Protein AF-A0A954C554-F1 (afdb_monomer_lite)

Structure (mmCIF, N/CA/C/O backbone):
data_AF-A0A954C554-F1
#
_entry.id   AF-A0A954C554-F1
#
loop_
_atom_site.group_PDB
_atom_site.id
_atom_site.type_symbol
_atom_site.label_atom_id
_atom_site.label_alt_id
_atom_site.label_comp_id
_atom_site.label_asym_id
_atom_site.label_entity_id
_atom_site.label_seq_id
_atom_site.pdbx_PDB_ins_code
_atom_site.Cartn_x
_atom_site.Cartn_y
_atom_site.Cartn_z
_atom_site.occupancy
_atom_site.B_iso_or_equiv
_atom_site.auth_seq_id
_atom_site.auth_comp_id
_atom_site.auth_asym_id
_atom_site.auth_atom_id
_atom_site.pdbx_PDB_model_num
ATOM 1 N N . MET A 1 1 ? -0.965 -13.285 -87.169 1.00 46.00 1 MET A N 1
ATOM 2 C CA . MET A 1 1 ? 0.364 -13.157 -87.815 1.00 46.00 1 MET A CA 1
ATOM 3 C C . MET A 1 1 ? 0.344 -11.949 -88.732 1.00 46.00 1 MET A C 1
ATOM 5 O O . MET A 1 1 ? -0.687 -11.714 -89.347 1.00 46.00 1 MET A O 1
ATOM 9 N N . THR A 1 2 ? 1.484 -11.254 -88.826 1.00 35.62 2 THR A N 1
ATOM 10 C CA . THR A 1 2 ? 1.754 -9.984 -89.542 1.00 35.62 2 THR A CA 1
ATOM 11 C C . THR A 1 2 ? 1.205 -8.721 -88.874 1.00 35.62 2 THR A C 1
ATOM 13 O O . THR A 1 2 ? 0.099 -8.735 -88.357 1.00 35.62 2 THR A O 1
ATOM 16 N N . LEU A 1 3 ? 1.882 -7.575 -88.880 1.00 37.00 3 LEU A N 1
ATOM 17 C CA . LEU A 1 3 ? 3.296 -7.214 -88.708 1.00 37.00 3 LEU A CA 1
ATOM 18 C C . LEU A 1 3 ? 3.268 -5.688 -88.448 1.00 37.00 3 LEU A C 1
ATOM 20 O O . LEU A 1 3 ? 2.410 -5.000 -88.990 1.00 37.00 3 LEU A O 1
ATOM 24 N N . HIS A 1 4 ? 4.195 -5.191 -87.631 1.00 38.66 4 HIS A N 1
ATOM 25 C CA . HIS A 1 4 ? 4.707 -3.813 -87.550 1.00 38.66 4 HIS A CA 1
ATOM 26 C C . HIS A 1 4 ? 4.064 -2.688 -88.392 1.00 38.66 4 HIS A C 1
ATOM 28 O O . HIS A 1 4 ? 4.105 -2.728 -89.620 1.00 38.66 4 HIS A O 1
ATOM 34 N N . ARG A 1 5 ? 3.804 -1.547 -87.733 1.00 43.38 5 ARG A N 1
ATOM 35 C CA . ARG A 1 5 ? 4.570 -0.318 -88.022 1.00 43.38 5 ARG A CA 1
ATOM 36 C C . ARG A 1 5 ? 4.461 0.728 -86.912 1.00 43.38 5 ARG A C 1
ATOM 38 O O . ARG A 1 5 ? 3.381 1.194 -86.572 1.00 43.38 5 ARG A O 1
ATOM 45 N N . ALA A 1 6 ? 5.629 1.082 -86.387 1.00 41.38 6 ALA A N 1
ATOM 46 C CA . ALA A 1 6 ? 5.878 2.266 -85.590 1.00 41.38 6 ALA A CA 1
ATOM 47 C C . ALA A 1 6 ? 5.738 3.525 -86.461 1.00 41.38 6 ALA A C 1
ATOM 49 O O . ALA A 1 6 ? 6.239 3.556 -87.586 1.00 41.38 6 ALA A O 1
ATOM 50 N N . LEU A 1 7 ? 5.121 4.573 -85.917 1.00 37.66 7 LEU A N 1
ATOM 51 C CA . LEU A 1 7 ? 5.412 5.946 -86.311 1.00 37.66 7 LEU A CA 1
ATOM 52 C C . LEU A 1 7 ? 5.914 6.687 -85.075 1.00 37.66 7 LEU A C 1
ATOM 54 O O . LEU A 1 7 ? 5.153 7.099 -84.205 1.00 37.66 7 LEU A O 1
ATOM 58 N N . THR A 1 8 ? 7.233 6.808 -85.006 1.00 45.06 8 THR A N 1
ATOM 59 C CA . THR A 1 8 ? 7.956 7.729 -84.135 1.00 45.06 8 THR A CA 1
ATOM 60 C C . THR A 1 8 ? 7.778 9.142 -84.682 1.00 45.06 8 THR A C 1
ATOM 62 O O . THR A 1 8 ? 8.392 9.502 -85.685 1.00 45.06 8 THR A O 1
ATOM 65 N N . GLY A 1 9 ? 6.922 9.932 -84.043 1.00 35.78 9 GLY A N 1
ATOM 66 C CA . GLY A 1 9 ? 6.810 11.367 -84.279 1.00 35.78 9 GLY A CA 1
ATOM 67 C C . GLY A 1 9 ? 7.490 12.136 -83.154 1.00 35.78 9 GLY A C 1
ATOM 68 O O . GLY A 1 9 ? 6.815 12.617 -82.253 1.00 35.78 9 GLY A O 1
ATOM 69 N N . SER A 1 10 ? 8.819 12.235 -83.191 1.00 48.06 10 SER A N 1
ATOM 70 C CA . SER A 1 10 ? 9.554 13.196 -82.366 1.00 48.06 10 SER A CA 1
ATOM 71 C C . SER A 1 10 ? 9.430 14.575 -83.007 1.00 48.06 10 SER A C 1
ATOM 73 O O . SER A 1 10 ? 10.092 14.846 -84.007 1.00 48.06 10 SER A O 1
ATOM 75 N N . LEU A 1 11 ? 8.606 15.450 -82.432 1.00 39.94 11 LEU A N 1
ATOM 76 C CA . LEU A 1 11 ? 8.680 16.885 -82.696 1.00 39.94 11 LEU A CA 1
ATOM 77 C C . LEU A 1 11 ? 9.242 17.569 -81.448 1.00 39.94 11 LEU A C 1
ATOM 79 O O . LEU A 1 11 ? 8.526 17.911 -80.512 1.00 39.94 11 LEU A O 1
ATOM 83 N N . LEU A 1 12 ? 10.566 17.708 -81.439 1.00 40.97 12 LEU A N 1
ATOM 84 C CA . LEU A 1 12 ? 11.304 18.560 -80.516 1.00 40.97 12 LEU A CA 1
ATOM 85 C C . LEU A 1 12 ? 11.170 20.005 -81.004 1.00 40.97 12 LEU A C 1
ATOM 87 O O . LEU A 1 12 ? 11.744 20.374 -82.027 1.00 40.97 12 LEU A O 1
ATOM 91 N N . LEU A 1 13 ? 10.431 20.821 -80.260 1.00 40.38 13 LEU A N 1
ATOM 92 C CA . LEU A 1 13 ? 10.479 22.277 -80.357 1.00 40.38 13 LEU A CA 1
ATOM 93 C C . LEU A 1 13 ? 10.830 22.807 -78.969 1.00 40.38 13 LEU A C 1
ATOM 95 O O . LEU A 1 13 ? 9.980 22.981 -78.102 1.00 40.38 13 LEU A O 1
ATOM 99 N N . ALA A 1 14 ? 12.131 22.989 -78.760 1.00 41.72 14 ALA A N 1
ATOM 100 C CA . ALA A 1 14 ? 12.673 23.685 -77.610 1.00 41.72 14 ALA A CA 1
ATOM 101 C C . ALA A 1 14 ? 12.528 25.194 -77.841 1.00 41.72 14 ALA A C 1
ATOM 103 O O . ALA A 1 14 ? 13.172 25.750 -78.731 1.00 41.72 14 ALA A O 1
ATOM 104 N N . LEU A 1 15 ? 11.711 25.857 -77.023 1.00 39.78 15 LEU A N 1
ATOM 105 C CA . LEU A 1 15 ? 11.824 27.291 -76.780 1.00 39.78 15 LEU A CA 1
ATOM 106 C C . LEU A 1 15 ? 11.895 27.531 -75.274 1.00 39.78 15 LEU A C 1
ATOM 108 O O . LEU A 1 15 ? 11.066 27.079 -74.490 1.00 39.78 15 LEU A O 1
ATOM 112 N N . LEU A 1 16 ? 12.980 28.204 -74.918 1.00 42.28 16 LEU A N 1
ATOM 113 C CA . LEU A 1 16 ? 13.475 28.500 -73.588 1.00 42.28 16 LEU A CA 1
ATOM 114 C C . LEU A 1 16 ? 12.596 29.551 -72.902 1.00 42.28 16 LEU A C 1
ATOM 116 O O . LEU A 1 16 ? 12.631 30.724 -73.266 1.00 42.28 16 LEU A O 1
ATOM 120 N N . CYS A 1 17 ? 11.878 29.155 -71.858 1.00 40.44 17 CYS A N 1
ATOM 121 C CA . CYS A 1 17 ? 11.586 30.022 -70.720 1.00 40.44 17 CYS A CA 1
ATOM 122 C C . CYS A 1 17 ? 11.333 29.127 -69.503 1.00 40.44 17 CYS A C 1
ATOM 124 O O . CYS A 1 17 ? 10.650 28.114 -69.616 1.00 40.44 17 CYS A O 1
ATOM 126 N N . GLY A 1 18 ? 11.970 29.442 -68.375 1.00 47.72 18 GLY A N 1
ATOM 127 C CA . GLY A 1 18 ? 12.102 28.550 -67.225 1.00 47.72 18 GLY A CA 1
ATOM 128 C C . GLY A 1 18 ? 10.775 28.010 -66.696 1.00 47.72 18 GLY A C 1
ATOM 129 O O . GLY A 1 18 ? 10.008 28.727 -66.063 1.00 47.72 18 GLY A O 1
ATOM 130 N N . CYS A 1 19 ? 10.552 26.715 -66.889 1.00 42.72 19 CYS A N 1
ATOM 131 C CA . CYS A 1 19 ? 9.687 25.896 -66.055 1.00 42.72 19 CYS A CA 1
ATOM 132 C C . CYS A 1 19 ? 10.484 24.649 -65.686 1.00 42.72 19 CYS A C 1
ATOM 134 O O . CYS A 1 19 ? 11.101 24.010 -66.538 1.00 42.72 19 CYS A O 1
ATOM 136 N N . VAL A 1 20 ? 10.526 24.377 -64.386 1.00 42.62 20 VAL A N 1
ATOM 137 C CA . VAL A 1 20 ? 11.108 23.182 -63.782 1.00 42.62 20 VAL A CA 1
ATOM 138 C C . VAL A 1 20 ? 10.639 21.951 -64.555 1.00 42.62 20 VAL A C 1
ATOM 140 O O . VAL A 1 20 ? 9.451 21.807 -64.837 1.00 42.62 20 VAL A O 1
ATOM 143 N N . VAL A 1 21 ? 11.587 21.079 -64.899 1.00 38.69 21 VAL A N 1
ATOM 144 C CA . VAL A 1 21 ? 11.319 19.722 -65.372 1.00 38.69 21 VAL A CA 1
ATOM 145 C C . VAL A 1 21 ? 10.433 19.056 -64.323 1.00 38.69 21 VAL A C 1
ATOM 147 O O . VAL A 1 21 ? 10.904 18.686 -63.250 1.00 38.69 21 VAL A O 1
ATOM 150 N N . VAL A 1 22 ? 9.136 18.944 -64.606 1.00 39.53 22 VAL A N 1
ATOM 151 C CA . VAL A 1 22 ? 8.290 17.972 -63.922 1.00 39.53 22 VAL A CA 1
ATOM 152 C C . VAL A 1 22 ? 8.751 16.635 -64.470 1.00 39.53 22 VAL A C 1
ATOM 154 O O . VAL A 1 22 ? 8.396 16.243 -65.579 1.00 39.53 22 VAL A O 1
ATOM 157 N N . GLU A 1 23 ? 9.649 15.993 -63.732 1.00 39.31 23 GLU A N 1
ATOM 158 C CA . GLU A 1 23 ? 10.020 14.617 -63.995 1.00 39.31 23 GLU A CA 1
ATOM 159 C C . GLU A 1 23 ? 8.750 13.786 -63.842 1.00 39.31 23 GLU A C 1
ATOM 161 O O . GLU A 1 23 ? 8.181 13.659 -62.755 1.00 39.31 23 GLU A O 1
ATOM 166 N N . GLU A 1 24 ? 8.253 13.308 -64.977 1.00 39.66 24 GLU A N 1
ATOM 167 C CA . GLU A 1 24 ? 7.073 12.473 -65.090 1.00 39.66 24 GLU A CA 1
ATOM 168 C C . GLU A 1 24 ? 7.406 11.121 -64.445 1.00 39.66 24 GLU A C 1
ATOM 170 O O . GLU A 1 24 ? 7.796 10.150 -65.097 1.00 39.66 24 GLU A O 1
ATOM 175 N N . ARG A 1 25 ? 7.324 11.072 -63.109 1.00 40.44 25 ARG A N 1
ATOM 176 C CA . ARG A 1 25 ? 7.370 9.825 -62.353 1.00 40.44 25 ARG A CA 1
ATOM 177 C C . ARG A 1 25 ? 6.167 9.003 -62.779 1.00 40.44 25 ARG A C 1
ATOM 179 O O . ARG A 1 25 ? 5.046 9.204 -62.321 1.00 40.44 25 ARG A O 1
ATOM 186 N N . ARG A 1 26 ? 6.447 8.071 -63.682 1.00 39.72 26 ARG A N 1
ATOM 187 C CA . ARG A 1 26 ? 5.633 6.915 -64.036 1.00 39.72 26 ARG A CA 1
ATOM 188 C C . ARG A 1 26 ? 5.004 6.334 -62.764 1.00 39.72 26 ARG A C 1
ATOM 190 O O . ARG A 1 26 ? 5.681 5.679 -61.978 1.00 39.72 26 ARG A O 1
ATOM 197 N N . MET A 1 27 ? 3.717 6.608 -62.564 1.00 37.62 27 MET A N 1
ATOM 198 C CA . MET A 1 27 ? 2.908 5.993 -61.514 1.00 37.62 27 MET A CA 1
ATOM 199 C C . MET A 1 27 ? 2.941 4.466 -61.703 1.00 37.62 27 MET A C 1
ATOM 201 O O . MET A 1 27 ? 2.728 4.006 -62.833 1.00 37.62 27 MET A O 1
ATOM 205 N N . PRO A 1 28 ? 3.191 3.653 -60.661 1.00 43.31 28 PRO A N 1
ATOM 206 C CA . PRO A 1 28 ? 2.967 2.222 -60.767 1.00 43.31 28 PRO A CA 1
ATOM 207 C C . PRO A 1 28 ? 1.461 1.968 -60.892 1.00 43.31 28 PRO A C 1
ATOM 209 O O . PRO A 1 28 ? 0.672 2.261 -59.998 1.00 43.31 28 PRO A O 1
ATOM 212 N N . ALA A 1 29 ? 1.063 1.441 -62.047 1.00 48.31 29 ALA A N 1
ATOM 213 C CA . ALA A 1 29 ? -0.283 0.966 -62.311 1.00 48.31 29 ALA A CA 1
ATOM 214 C C . ALA A 1 29 ? -0.445 -0.453 -61.751 1.00 48.31 29 ALA A C 1
ATOM 216 O O . ALA A 1 29 ? -0.391 -1.418 -62.505 1.00 48.31 29 ALA A O 1
ATOM 217 N N . THR A 1 30 ? -0.640 -0.577 -60.441 1.00 46.00 30 THR A N 1
ATOM 218 C CA . THR A 1 30 ? -1.215 -1.772 -59.803 1.00 46.00 30 THR A CA 1
ATOM 219 C C . THR A 1 30 ? -1.989 -1.344 -58.560 1.00 46.00 30 THR A C 1
ATOM 221 O O . THR A 1 30 ? -1.532 -0.491 -57.802 1.00 46.00 30 THR A O 1
ATOM 224 N N . GLY A 1 31 ? -3.174 -1.924 -58.364 1.00 47.91 31 GLY A N 1
ATOM 225 C CA . GLY A 1 31 ? -4.134 -1.612 -57.298 1.00 47.91 31 GLY A CA 1
ATOM 226 C C . GLY A 1 31 ? -3.699 -1.957 -55.868 1.00 47.91 31 GLY A C 1
ATOM 227 O O . GLY A 1 31 ? -4.558 -2.053 -55.004 1.00 47.91 31 GLY A O 1
ATOM 228 N N . ASP A 1 32 ? -2.396 -2.082 -55.613 1.00 47.00 32 ASP A N 1
ATOM 229 C CA . ASP A 1 32 ? -1.811 -2.482 -54.325 1.00 47.00 32 ASP A CA 1
ATOM 230 C C . ASP A 1 32 ? -1.004 -1.345 -53.663 1.00 47.00 32 ASP A C 1
ATOM 232 O O . ASP A 1 32 ? -0.234 -1.569 -52.736 1.00 47.00 32 ASP A O 1
ATOM 236 N N . ALA A 1 33 ? -1.147 -0.105 -54.142 1.00 50.09 33 ALA A N 1
ATOM 237 C CA . ALA A 1 33 ? -0.405 1.053 -53.626 1.00 50.09 33 ALA A CA 1
ATOM 238 C C . ALA A 1 33 ? -1.168 1.881 -52.565 1.00 50.09 33 ALA A C 1
ATOM 240 O O . ALA A 1 33 ? -0.649 2.890 -52.101 1.00 50.09 33 ALA A O 1
ATOM 241 N N . TRP A 1 34 ? -2.378 1.465 -52.166 1.00 46.62 34 TRP A N 1
ATOM 242 C CA . TRP A 1 34 ? -3.220 2.178 -51.184 1.00 46.62 34 TRP A CA 1
ATOM 243 C C . TRP A 1 34 ? -3.577 1.358 -49.933 1.00 46.62 34 TRP A C 1
ATOM 245 O O . TRP A 1 34 ? -4.357 1.822 -49.109 1.00 46.62 34 TRP A O 1
ATOM 255 N N . SER A 1 35 ? -2.999 0.167 -49.745 1.00 48.38 35 SER A N 1
ATOM 256 C CA . SER A 1 35 ? -3.123 -0.597 -48.489 1.00 48.38 35 SER A CA 1
ATOM 257 C C . SER A 1 35 ? -1.919 -0.434 -47.555 1.00 48.38 35 SER A C 1
ATOM 259 O O . SER A 1 35 ? -1.879 -1.056 -46.503 1.00 48.38 35 SER A O 1
ATOM 261 N N . ALA A 1 36 ? -0.957 0.419 -47.917 1.00 47.81 36 ALA A N 1
ATOM 262 C CA . ALA A 1 36 ? 0.072 0.929 -47.011 1.00 47.81 36 ALA A CA 1
ATOM 263 C C . ALA A 1 36 ? -0.348 2.280 -46.404 1.00 47.81 36 ALA A C 1
ATOM 265 O O . ALA A 1 36 ? 0.484 3.146 -46.148 1.00 47.81 36 ALA A O 1
ATOM 266 N N . ALA A 1 37 ? -1.656 2.475 -46.201 1.00 49.91 37 ALA A N 1
ATOM 267 C CA . ALA A 1 37 ? -2.094 3.337 -45.122 1.00 49.91 37 ALA A CA 1
ATOM 268 C C . ALA A 1 37 ? -1.559 2.673 -43.853 1.00 49.91 37 ALA A C 1
ATOM 270 O O . ALA A 1 37 ? -2.078 1.639 -43.438 1.00 49.91 37 ALA A O 1
ATOM 271 N N . GLU A 1 38 ? -0.449 3.194 -43.331 1.00 57.53 38 GLU A N 1
ATOM 272 C CA . GLU A 1 38 ? -0.033 2.959 -41.957 1.00 57.53 38 GLU A CA 1
ATOM 273 C C . GLU A 1 38 ? -1.254 3.264 -41.096 1.00 57.53 38 GLU A C 1
ATOM 275 O O . GLU A 1 38 ? -1.604 4.414 -40.834 1.00 57.53 38 GLU A O 1
ATOM 280 N N . GLU A 1 39 ? -1.979 2.210 -40.743 1.00 55.22 39 GLU A N 1
ATOM 281 C CA . GLU A 1 39 ? -2.886 2.231 -39.622 1.00 55.22 39 GLU A CA 1
ATOM 282 C C . GLU A 1 39 ? -1.953 2.512 -38.448 1.00 55.22 39 GLU A C 1
ATOM 284 O O . GLU A 1 39 ? -1.209 1.631 -3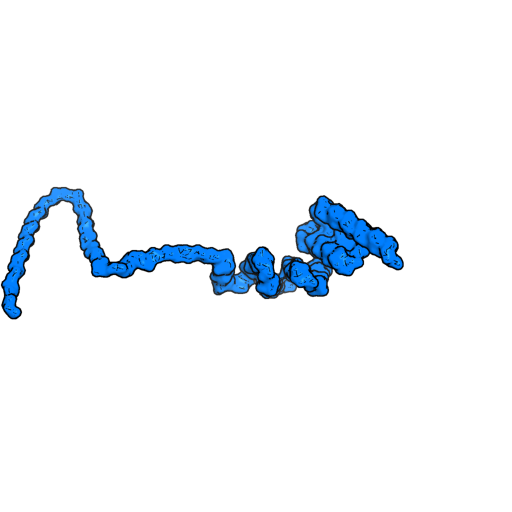8.017 1.00 55.22 39 GLU A O 1
ATOM 289 N N . GLU A 1 40 ? -1.858 3.782 -38.050 1.00 61.19 40 GLU A N 1
ATOM 290 C CA . GLU A 1 40 ? -1.130 4.208 -36.865 1.00 61.19 40 GLU A CA 1
ATOM 291 C C . GLU A 1 40 ? -1.732 3.398 -35.719 1.00 61.19 40 GLU A C 1
ATOM 293 O O . GLU A 1 40 ? -2.811 3.711 -35.209 1.00 61.19 40 GLU A O 1
ATOM 298 N N . LYS A 1 41 ? -1.108 2.255 -35.410 1.00 65.06 41 LYS A N 1
ATOM 299 C CA . LYS A 1 41 ? -1.582 1.348 -34.379 1.00 65.06 41 LYS A CA 1
ATOM 300 C C . LYS A 1 41 ? -1.441 2.134 -33.093 1.00 65.06 41 LYS A C 1
ATOM 302 O O . LYS A 1 41 ? -0.348 2.238 -32.545 1.00 65.06 41 LYS A O 1
ATOM 307 N N . SER A 1 42 ? -2.538 2.743 -32.657 1.00 76.69 42 SER A N 1
ATOM 308 C CA . SER A 1 42 ? -2.585 3.450 -31.391 1.00 76.69 42 SER A CA 1
ATOM 309 C C . SER A 1 42 ? -2.359 2.402 -30.312 1.00 76.69 42 SER A C 1
ATOM 311 O O . SER A 1 42 ? -3.257 1.628 -29.980 1.00 76.69 42 SER A O 1
ATOM 313 N N . LEU A 1 43 ? -1.110 2.298 -29.866 1.00 80.44 43 LEU A N 1
ATOM 314 C CA . LEU A 1 43 ? -0.715 1.364 -28.828 1.00 80.44 43 LEU A CA 1
ATOM 315 C C . LEU A 1 43 ? -1.515 1.684 -27.567 1.00 80.44 43 LEU A C 1
ATOM 317 O O . LEU A 1 43 ? -1.683 2.860 -27.206 1.00 80.44 43 LEU A O 1
ATOM 321 N N . SER A 1 44 ? -2.006 0.641 -26.901 1.00 93.06 44 SER A N 1
ATOM 322 C CA . SER A 1 44 ? -2.599 0.814 -25.581 1.00 93.06 44 SER A CA 1
ATOM 323 C C . SER A 1 44 ? -1.536 1.307 -24.594 1.00 93.06 44 SER A C 1
ATOM 325 O O . SER A 1 44 ? -0.334 1.205 -24.844 1.00 93.06 44 SER A O 1
ATOM 327 N N . ASP A 1 45 ? -1.958 1.862 -23.459 1.00 94.25 45 ASP A N 1
ATOM 328 C CA . ASP A 1 45 ? -1.002 2.292 -22.431 1.00 94.25 45 ASP A CA 1
ATOM 329 C C . ASP A 1 45 ? -0.199 1.110 -21.865 1.00 94.25 45 ASP A C 1
ATOM 331 O O . ASP A 1 45 ? 0.962 1.279 -21.505 1.00 94.25 45 ASP A O 1
ATOM 335 N N . GLU A 1 46 ? -0.786 -0.092 -21.859 1.00 96.12 46 GLU A N 1
ATOM 336 C CA . GLU A 1 46 ? -0.087 -1.338 -21.532 1.00 96.12 46 GLU A CA 1
ATOM 337 C C . GLU A 1 46 ? 0.982 -1.658 -22.579 1.00 96.12 46 GLU A C 1
ATOM 339 O O . GLU A 1 46 ? 2.136 -1.838 -22.209 1.00 96.12 46 GLU A O 1
ATOM 344 N N . ASP A 1 47 ? 0.637 -1.644 -23.872 1.00 96.12 47 ASP A N 1
ATOM 345 C CA . ASP A 1 47 ? 1.593 -1.935 -24.953 1.00 96.12 47 ASP A CA 1
ATOM 346 C C . ASP A 1 47 ? 2.794 -0.977 -24.920 1.00 96.12 47 ASP A C 1
ATOM 348 O O . ASP A 1 47 ? 3.934 -1.414 -25.043 1.00 96.12 47 ASP A O 1
ATOM 352 N N . LYS A 1 48 ? 2.552 0.322 -24.692 1.00 96.12 48 LYS A N 1
ATOM 353 C CA . LYS A 1 48 ? 3.622 1.330 -24.570 1.00 96.12 48 LYS A CA 1
ATOM 354 C C . LYS A 1 48 ? 4.530 1.070 -23.371 1.00 96.12 48 LYS A C 1
ATOM 356 O O . LYS A 1 48 ? 5.733 1.299 -23.450 1.00 96.12 48 LYS A O 1
ATOM 361 N N . LEU A 1 49 ? 3.957 0.653 -22.240 1.00 97.62 49 LEU A N 1
ATOM 362 C CA . LEU A 1 49 ? 4.738 0.322 -21.049 1.00 97.62 49 LEU A CA 1
ATOM 363 C C . LEU A 1 49 ? 5.551 -0.955 -21.254 1.00 97.62 49 LEU A C 1
ATOM 365 O O . LEU A 1 49 ? 6.683 -1.008 -20.786 1.00 97.62 49 LEU A O 1
ATOM 369 N N . LEU A 1 50 ? 5.001 -1.952 -21.949 1.00 97.69 50 LEU A N 1
ATOM 370 C CA . LEU A 1 50 ? 5.713 -3.187 -22.268 1.00 97.69 50 LEU A CA 1
ATOM 371 C C . LEU A 1 50 ? 6.871 -2.936 -23.240 1.00 97.69 50 LEU A C 1
ATOM 373 O O . LEU A 1 50 ? 7.969 -3.396 -22.962 1.00 97.69 50 LEU A O 1
ATOM 377 N N . GLU A 1 51 ? 6.678 -2.134 -24.291 1.00 96.56 51 GLU A N 1
ATOM 378 C CA . GLU A 1 51 ? 7.766 -1.730 -25.200 1.00 96.56 51 GLU A CA 1
ATOM 379 C C . GLU A 1 51 ? 8.880 -0.984 -24.446 1.00 96.56 51 GLU A C 1
ATOM 381 O O . GLU A 1 51 ? 10.056 -1.303 -24.590 1.00 96.56 51 GLU A O 1
ATOM 386 N N . ALA A 1 52 ? 8.520 -0.054 -23.553 1.00 97.50 52 ALA A N 1
ATOM 387 C CA . ALA A 1 52 ? 9.505 0.644 -22.729 1.00 97.50 52 ALA A CA 1
ATOM 388 C C . ALA A 1 52 ? 10.257 -0.294 -21.763 1.00 97.50 52 ALA A C 1
ATOM 390 O O . ALA A 1 52 ? 11.421 -0.048 -21.458 1.00 97.50 52 ALA A O 1
ATOM 391 N N . ILE A 1 53 ? 9.597 -1.339 -21.249 1.00 97.88 53 ILE A N 1
ATOM 392 C CA . ILE A 1 53 ? 10.228 -2.355 -20.393 1.00 97.88 53 ILE A CA 1
ATOM 393 C C . ILE A 1 53 ? 11.147 -3.257 -21.213 1.00 97.88 53 ILE A C 1
ATOM 395 O O . ILE A 1 53 ? 12.208 -3.614 -20.719 1.00 97.88 53 ILE A O 1
ATOM 399 N N . ASP A 1 54 ? 10.776 -3.605 -22.444 1.00 97.56 54 ASP A N 1
ATOM 400 C CA . ASP A 1 54 ? 11.646 -4.370 -23.340 1.00 97.56 54 ASP A CA 1
ATOM 401 C C . ASP A 1 54 ? 12.939 -3.592 -23.660 1.00 97.56 54 ASP A C 1
ATOM 403 O O . ASP A 1 54 ? 14.005 -4.199 -23.792 1.00 97.56 54 ASP A O 1
ATOM 407 N N . ASP A 1 55 ? 12.862 -2.258 -23.718 1.00 97.69 55 ASP A N 1
ATOM 408 C CA . ASP A 1 55 ? 14.016 -1.371 -23.907 1.00 97.69 55 ASP A CA 1
ATOM 409 C C . ASP A 1 55 ? 14.866 -1.165 -22.630 1.00 97.69 55 ASP A C 1
ATOM 411 O O . ASP A 1 55 ? 16.089 -1.028 -22.724 1.00 97.69 55 ASP A O 1
ATOM 415 N N . ASP A 1 56 ? 14.247 -1.102 -21.442 1.00 97.00 56 AS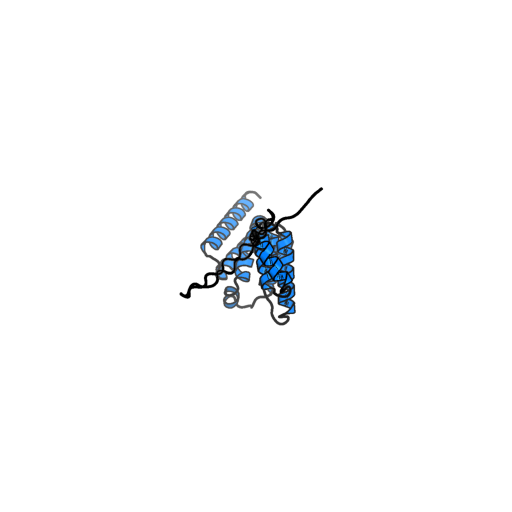P A N 1
ATOM 416 C CA . ASP A 1 56 ? 14.903 -0.788 -20.156 1.00 97.00 56 ASP A CA 1
ATOM 417 C C . ASP A 1 56 ? 14.256 -1.546 -18.974 1.00 97.00 56 ASP A C 1
ATOM 419 O O . ASP A 1 56 ? 13.604 -0.973 -18.090 1.00 97.00 56 ASP A O 1
ATOM 423 N N . ASP A 1 57 ? 14.437 -2.870 -18.945 1.00 96.50 57 ASP A N 1
ATOM 424 C CA . ASP A 1 57 ? 13.795 -3.762 -17.968 1.00 96.50 57 ASP A CA 1
ATOM 425 C C . ASP A 1 57 ? 14.337 -3.605 -16.536 1.00 96.50 57 ASP A C 1
ATOM 427 O O . ASP A 1 57 ? 13.719 -4.072 -15.571 1.00 96.50 57 ASP A O 1
ATOM 431 N N . GLU A 1 58 ? 15.465 -2.914 -16.370 1.00 97.62 58 GLU A N 1
ATOM 432 C CA . GLU A 1 58 ? 16.058 -2.598 -15.074 1.00 97.62 58 GLU A CA 1
ATOM 433 C C . GLU A 1 58 ? 15.495 -1.308 -14.463 1.00 97.62 58 GLU A C 1
ATOM 435 O O . GLU A 1 58 ? 15.824 -0.966 -13.326 1.00 97.62 58 GLU A O 1
ATOM 440 N N . ASN A 1 59 ? 14.599 -0.593 -15.145 1.00 97.69 59 ASN A N 1
ATOM 441 C CA . ASN A 1 59 ? 14.035 0.649 -14.634 1.00 97.69 59 ASN A CA 1
ATOM 442 C C . ASN A 1 59 ? 12.847 0.414 -13.689 1.00 97.69 59 ASN A C 1
ATOM 444 O O . ASN A 1 59 ? 11.727 0.140 -14.140 1.00 97.69 59 ASN A O 1
ATOM 448 N N . PRO A 1 60 ? 13.001 0.608 -12.364 1.00 97.62 60 PRO A N 1
ATOM 449 C CA . PRO A 1 60 ? 11.921 0.331 -11.420 1.00 97.62 60 PRO A CA 1
ATOM 450 C C . PRO A 1 60 ? 10.687 1.213 -11.643 1.00 97.62 60 PRO A C 1
ATOM 452 O O . PRO A 1 60 ? 9.579 0.827 -11.269 1.00 97.62 60 PRO A O 1
ATOM 455 N N . LYS A 1 61 ? 10.837 2.393 -12.260 1.00 97.94 61 LYS A N 1
ATOM 456 C CA . LYS A 1 61 ? 9.707 3.285 -12.535 1.00 97.94 61 LYS A CA 1
ATOM 457 C C . LYS A 1 61 ? 8.743 2.680 -13.555 1.00 97.94 61 LYS A C 1
ATOM 459 O O . LYS A 1 61 ? 7.540 2.883 -13.417 1.00 97.94 61 LYS A O 1
ATOM 464 N N . LEU A 1 62 ? 9.239 1.946 -14.548 1.00 98.44 62 LEU A N 1
ATOM 465 C CA . LEU A 1 62 ? 8.383 1.316 -15.554 1.00 98.44 62 LEU A CA 1
ATOM 466 C C . LEU A 1 62 ? 7.536 0.206 -14.929 1.00 98.44 62 LEU A C 1
ATOM 468 O O . LEU A 1 62 ? 6.318 0.190 -15.090 1.00 98.44 62 LEU A O 1
ATOM 472 N N . TRP A 1 63 ? 8.152 -0.626 -14.091 1.00 98.62 63 TRP A N 1
ATOM 473 C CA . TRP A 1 63 ? 7.452 -1.653 -13.318 1.00 98.62 63 TRP A CA 1
ATOM 474 C C . TRP A 1 63 ? 6.436 -1.078 -12.326 1.00 98.62 63 TRP A C 1
ATOM 476 O O . TRP A 1 63 ? 5.366 -1.653 -12.137 1.00 98.62 63 TRP A O 1
ATOM 486 N N . PHE A 1 64 ? 6.725 0.079 -11.722 1.00 98.62 64 PHE A N 1
ATOM 487 C CA . PHE A 1 64 ? 5.739 0.811 -10.926 1.00 98.62 64 PHE A CA 1
ATOM 488 C C . PHE A 1 64 ? 4.515 1.209 -11.761 1.00 98.62 64 PHE A C 1
ATOM 490 O O . PHE A 1 64 ? 3.388 0.943 -11.350 1.00 98.62 64 PHE A O 1
ATOM 497 N N . LEU A 1 65 ? 4.734 1.840 -12.920 1.00 98.62 65 LEU A N 1
ATOM 498 C CA . LEU A 1 65 ? 3.653 2.310 -13.791 1.00 98.62 65 LEU A CA 1
ATOM 499 C C . LEU A 1 65 ? 2.806 1.148 -14.314 1.00 98.62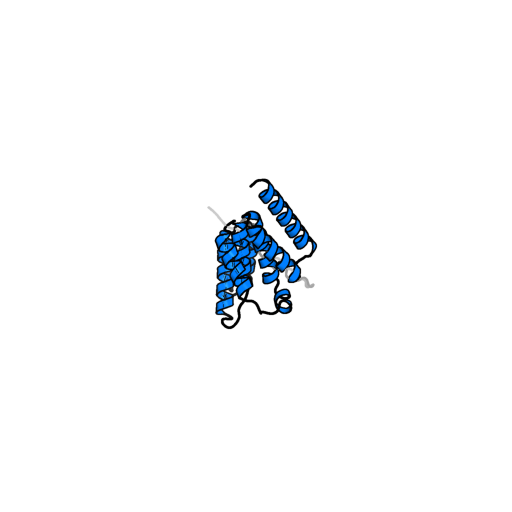 65 LEU A C 1
ATOM 501 O O . LEU A 1 65 ? 1.582 1.246 -14.325 1.00 98.62 65 LEU A O 1
ATOM 505 N N . LEU A 1 66 ? 3.445 0.034 -14.677 1.00 98.62 66 LEU A N 1
ATOM 506 C CA . LEU A 1 66 ? 2.747 -1.177 -15.095 1.00 98.62 66 LEU A CA 1
ATOM 507 C C . LEU A 1 66 ? 1.900 -1.760 -13.953 1.00 98.62 66 LEU A C 1
ATOM 509 O O . LEU A 1 66 ? 0.745 -2.127 -14.161 1.00 98.62 66 LEU A O 1
ATOM 513 N N . GLY A 1 67 ? 2.438 -1.789 -12.730 1.00 98.62 67 GLY A N 1
ATOM 514 C CA . GLY A 1 67 ? 1.693 -2.231 -11.553 1.00 98.62 67 GLY A CA 1
ATOM 515 C C . GLY A 1 67 ? 0.485 -1.347 -11.238 1.00 98.62 67 GLY A C 1
ATOM 516 O O . GLY A 1 67 ? -0.588 -1.869 -10.941 1.00 98.62 67 GLY A O 1
ATOM 517 N N . ASP A 1 68 ? 0.632 -0.025 -11.347 1.00 98.56 68 ASP A N 1
ATOM 518 C CA . ASP A 1 68 ? -0.454 0.941 -11.128 1.00 98.56 68 ASP A CA 1
ATOM 519 C C . ASP A 1 68 ? -1.549 0.809 -12.200 1.00 98.56 68 ASP A C 1
ATOM 521 O O . ASP A 1 68 ? -2.741 0.793 -11.881 1.00 98.56 68 ASP A O 1
ATOM 525 N N . LEU A 1 69 ? -1.152 0.600 -13.462 1.00 98.56 69 LEU A N 1
ATOM 526 C CA . LEU A 1 69 ? -2.076 0.313 -14.557 1.00 98.56 69 LEU A CA 1
ATOM 527 C C . LEU A 1 69 ? -2.877 -0.966 -14.279 1.00 98.56 69 LEU A C 1
ATOM 529 O O . LEU A 1 69 ? -4.109 -0.936 -14.313 1.00 98.56 69 LEU A O 1
ATOM 533 N N . TYR A 1 70 ? -2.209 -2.069 -13.938 1.00 98.69 70 TYR A N 1
ATOM 534 C CA . TYR A 1 70 ? -2.880 -3.329 -13.617 1.00 98.69 70 TYR A CA 1
ATOM 535 C C . TYR A 1 70 ? -3.781 -3.231 -12.386 1.00 98.69 70 TYR A C 1
ATOM 537 O O . TYR A 1 70 ? -4.886 -3.778 -12.393 1.00 98.69 70 TYR A O 1
ATOM 545 N N . GLU A 1 71 ? -3.366 -2.498 -11.351 1.00 98.44 71 GLU A N 1
ATOM 546 C CA . GLU A 1 71 ? -4.208 -2.225 -10.185 1.00 98.44 71 GLU A CA 1
ATOM 547 C C . GLU A 1 71 ? -5.491 -1.490 -10.595 1.00 98.44 71 GLU A C 1
ATOM 549 O O . GLU A 1 71 ? -6.583 -1.914 -10.210 1.00 98.44 71 GLU A O 1
ATOM 554 N N . SER A 1 72 ? -5.381 -0.447 -11.426 1.00 98.00 72 SER A N 1
ATOM 555 C CA . SER A 1 72 ? -6.530 0.338 -11.903 1.00 98.00 72 SER A CA 1
ATOM 556 C C . SER A 1 72 ? -7.519 -0.478 -12.746 1.00 98.00 72 SER A C 1
ATOM 558 O O . SER A 1 72 ? -8.722 -0.216 -12.728 1.00 98.00 72 SER A O 1
ATOM 560 N N . GLN A 1 73 ? -7.024 -1.507 -13.438 1.00 98.12 73 GLN A N 1
ATOM 561 C CA . GLN A 1 73 ? -7.821 -2.443 -14.232 1.00 98.12 73 GLN A CA 1
ATOM 562 C C . GLN A 1 73 ? -8.397 -3.602 -13.398 1.00 98.12 73 GLN A C 1
ATOM 564 O O . GLN A 1 73 ? -9.116 -4.448 -13.928 1.00 98.12 73 GLN A O 1
ATOM 569 N N . GLY A 1 74 ? -8.071 -3.686 -12.103 1.00 97.75 74 GLY A N 1
ATOM 570 C CA . GLY A 1 74 ? -8.469 -4.799 -11.238 1.00 97.75 74 GLY A CA 1
ATOM 571 C C . GLY A 1 74 ? -7.683 -6.095 -11.475 1.00 97.75 74 GLY A C 1
ATOM 572 O O . GLY A 1 74 ? -8.021 -7.133 -10.902 1.00 97.75 74 GLY A O 1
ATOM 573 N N . ARG A 1 75 ? -6.620 -6.055 -12.287 1.00 98.62 75 ARG A N 1
ATOM 574 C CA . ARG A 1 75 ? -5.701 -7.173 -12.555 1.00 98.62 75 ARG A CA 1
ATOM 575 C C . ARG A 1 75 ? -4.689 -7.299 -11.418 1.00 98.62 75 ARG A C 1
ATOM 577 O O . ARG A 1 75 ? -3.490 -7.089 -11.576 1.00 98.62 75 ARG A O 1
ATOM 584 N N . TYR A 1 76 ? -5.185 -7.619 -10.227 1.00 98.62 76 TYR A N 1
ATOM 585 C CA . TYR A 1 76 ? -4.388 -7.541 -9.003 1.00 98.62 76 TYR A CA 1
ATOM 586 C C . TYR A 1 76 ? -3.193 -8.499 -8.976 1.00 98.62 76 TYR A C 1
ATOM 588 O O . TYR A 1 76 ? -2.144 -8.142 -8.452 1.00 98.62 76 TYR A O 1
ATOM 596 N N . GLN A 1 77 ? -3.313 -9.698 -9.549 1.00 98.56 77 GLN A N 1
ATOM 597 C CA . GLN A 1 77 ? -2.194 -10.639 -9.629 1.00 98.56 77 GLN A CA 1
ATOM 598 C C . GLN A 1 77 ? -1.052 -10.086 -10.491 1.00 98.56 77 GLN A C 1
ATOM 600 O O . GLN A 1 77 ? 0.105 -10.172 -10.085 1.00 98.56 77 GLN A O 1
ATOM 605 N N . ASP A 1 78 ? -1.375 -9.463 -11.624 1.00 98.62 78 ASP A N 1
ATOM 606 C CA . ASP A 1 78 ? -0.377 -8.853 -12.505 1.00 98.62 78 ASP A CA 1
ATOM 607 C C . ASP A 1 78 ? 0.261 -7.627 -11.835 1.00 98.62 78 ASP A C 1
ATOM 609 O O . ASP A 1 78 ? 1.481 -7.453 -11.872 1.00 98.62 78 ASP A O 1
ATOM 613 N N . ALA A 1 79 ? -0.539 -6.830 -11.115 1.00 98.81 79 ALA A N 1
ATOM 614 C CA . ALA A 1 79 ? -0.042 -5.715 -10.311 1.00 98.81 79 ALA A CA 1
ATOM 615 C C . ALA A 1 79 ? 0.955 -6.174 -9.232 1.00 98.81 79 ALA A C 1
ATOM 617 O O . ALA A 1 79 ? 1.991 -5.541 -9.033 1.00 98.81 79 ALA A O 1
ATOM 618 N N . VAL A 1 80 ? 0.685 -7.303 -8.560 1.00 98.81 80 VAL A N 1
ATOM 619 C CA . VAL A 1 80 ? 1.617 -7.895 -7.583 1.00 98.81 80 VAL A CA 1
ATOM 620 C C . VAL A 1 80 ? 2.955 -8.230 -8.237 1.00 98.81 80 VAL A C 1
ATOM 622 O O . VAL A 1 80 ? 3.990 -7.882 -7.670 1.00 98.81 80 VAL A O 1
ATOM 625 N N . LEU A 1 81 ? 2.956 -8.869 -9.411 1.00 98.75 81 LEU A N 1
ATOM 626 C CA . LEU A 1 81 ? 4.193 -9.229 -10.114 1.00 98.75 81 LEU A CA 1
ATOM 627 C C . LEU A 1 81 ? 5.004 -7.984 -10.494 1.00 98.75 81 LEU A C 1
ATOM 629 O O . LEU A 1 81 ? 6.204 -7.917 -10.218 1.00 98.75 81 LEU A O 1
ATOM 633 N N . ALA A 1 82 ? 4.343 -6.963 -11.041 1.00 98.75 82 ALA A N 1
ATOM 634 C CA . ALA A 1 82 ? 4.994 -5.716 -11.423 1.00 98.75 82 ALA A CA 1
ATOM 635 C C . ALA A 1 82 ? 5.578 -4.968 -10.205 1.00 98.75 82 ALA A C 1
ATOM 637 O O . ALA A 1 82 ? 6.746 -4.573 -10.209 1.00 98.75 82 ALA A O 1
ATOM 638 N N . PHE A 1 83 ? 4.826 -4.852 -9.104 1.00 98.81 83 PHE A N 1
ATOM 639 C CA . PHE A 1 83 ? 5.329 -4.221 -7.879 1.00 98.81 83 PHE A CA 1
ATOM 640 C C . PHE A 1 83 ? 6.428 -5.037 -7.180 1.00 98.81 83 PHE A C 1
ATOM 642 O O . PHE A 1 83 ? 7.315 -4.448 -6.556 1.00 98.81 83 PHE A O 1
ATOM 649 N N . GLN A 1 84 ? 6.418 -6.371 -7.288 1.00 98.69 84 GLN A N 1
ATOM 650 C CA . GLN A 1 84 ? 7.519 -7.218 -6.817 1.00 98.69 84 GLN A CA 1
ATOM 651 C C . GLN A 1 84 ? 8.800 -6.944 -7.601 1.00 98.69 84 GLN A C 1
ATOM 653 O O . GLN A 1 84 ? 9.841 -6.717 -6.980 1.00 98.69 84 GLN A O 1
ATOM 658 N N . ARG A 1 85 ? 8.715 -6.885 -8.935 1.00 98.50 85 ARG A N 1
ATOM 659 C CA . ARG A 1 85 ? 9.862 -6.578 -9.794 1.00 98.50 85 ARG A CA 1
ATOM 660 C C . ARG A 1 85 ? 10.410 -5.175 -9.533 1.00 98.50 85 ARG A C 1
ATOM 662 O O . ARG A 1 85 ? 11.609 -5.017 -9.327 1.00 98.50 85 ARG A O 1
ATOM 669 N N . MET A 1 86 ? 9.535 -4.175 -9.403 1.00 98.50 86 MET A N 1
ATOM 670 C CA . MET A 1 86 ? 9.920 -2.827 -8.964 1.00 98.50 86 MET A CA 1
ATOM 671 C C . MET A 1 86 ? 10.698 -2.870 -7.637 1.00 98.50 86 MET A C 1
ATOM 673 O O . MET A 1 86 ? 11.762 -2.263 -7.520 1.00 98.50 86 MET A O 1
ATOM 677 N N . LYS A 1 87 ? 10.170 -3.566 -6.620 1.00 97.44 87 LYS A N 1
ATOM 678 C CA . LYS A 1 87 ? 10.802 -3.656 -5.295 1.00 97.44 87 LYS A CA 1
ATOM 679 C C . LYS A 1 87 ? 12.176 -4.332 -5.363 1.00 97.44 87 LYS A C 1
ATOM 681 O O . LYS A 1 87 ? 13.104 -3.878 -4.696 1.00 97.44 87 LYS A O 1
ATOM 686 N N . GLU A 1 88 ? 12.301 -5.404 -6.139 1.00 98.00 88 GLU A N 1
ATOM 687 C CA . GLU A 1 88 ? 13.561 -6.121 -6.358 1.00 98.00 88 GLU A CA 1
ATOM 688 C C . GLU A 1 88 ? 14.629 -5.209 -6.975 1.00 98.00 88 GLU A C 1
ATOM 690 O O . GLU A 1 88 ? 15.736 -5.112 -6.439 1.00 98.00 88 GLU A O 1
ATOM 695 N N . LEU A 1 89 ? 14.279 -4.492 -8.046 1.00 98.06 89 LEU A N 1
ATOM 696 C CA . LEU A 1 89 ? 15.186 -3.582 -8.746 1.00 98.06 89 LEU A CA 1
ATOM 697 C C . LEU A 1 89 ? 15.660 -2.448 -7.837 1.00 98.06 89 LEU A C 1
ATOM 699 O O . LEU A 1 89 ? 16.860 -2.209 -7.731 1.00 98.06 89 LEU A O 1
ATOM 703 N N . ILE A 1 90 ? 14.742 -1.810 -7.102 1.00 95.62 90 ILE A N 1
ATOM 704 C CA . ILE A 1 90 ? 15.087 -0.744 -6.149 1.00 95.62 90 ILE A CA 1
ATOM 705 C C . ILE A 1 90 ? 16.080 -1.250 -5.096 1.00 95.62 90 ILE A C 1
ATOM 707 O O . ILE A 1 90 ? 17.082 -0.590 -4.828 1.00 95.62 90 ILE A O 1
ATOM 711 N N . ASN A 1 91 ? 15.822 -2.418 -4.505 1.00 94.25 91 ASN A N 1
ATOM 712 C CA . ASN A 1 91 ? 16.701 -2.977 -3.477 1.00 94.25 91 ASN A CA 1
ATOM 713 C C . ASN A 1 91 ? 18.068 -3.382 -4.042 1.00 94.25 91 ASN A C 1
ATOM 715 O O . ASN A 1 91 ? 19.071 -3.281 -3.342 1.00 94.25 91 ASN A O 1
ATOM 719 N N . THR A 1 92 ? 18.111 -3.826 -5.297 1.00 96.50 92 THR A N 1
ATOM 720 C CA . THR A 1 92 ? 19.356 -4.192 -5.984 1.00 96.50 92 THR A CA 1
ATOM 721 C C . THR A 1 92 ? 20.191 -2.958 -6.325 1.00 96.50 92 THR A C 1
ATOM 723 O O . THR A 1 92 ? 21.398 -2.949 -6.099 1.00 96.50 92 THR A O 1
ATOM 726 N N . GLN A 1 93 ? 19.553 -1.894 -6.816 1.00 95.31 93 GLN A N 1
ATOM 727 C CA . GLN A 1 93 ? 20.214 -0.641 -7.200 1.00 95.31 93 GLN A CA 1
ATOM 728 C C . GLN A 1 93 ? 20.648 0.198 -5.992 1.00 95.31 93 GLN A C 1
ATOM 730 O O . GLN A 1 93 ? 21.586 0.993 -6.080 1.00 95.31 93 GLN A O 1
ATOM 735 N N . HIS A 1 94 ? 19.971 0.031 -4.856 1.00 92.81 94 HIS A N 1
ATOM 736 C CA . HIS A 1 94 ? 20.178 0.828 -3.651 1.00 92.81 94 HIS A CA 1
ATOM 737 C C . HIS A 1 94 ? 20.151 -0.036 -2.373 1.00 92.81 94 HIS A C 1
ATOM 739 O O . HIS A 1 94 ? 19.285 0.154 -1.513 1.00 92.81 94 HIS A O 1
ATOM 745 N N . PRO A 1 95 ? 21.095 -0.981 -2.210 1.00 91.69 95 PRO A N 1
ATOM 746 C CA . PRO A 1 95 ? 21.075 -1.969 -1.125 1.00 91.69 95 PRO A CA 1
ATOM 747 C C . PRO A 1 95 ? 21.288 -1.368 0.274 1.00 91.69 95 PRO A C 1
ATOM 749 O O . PRO A 1 95 ? 20.961 -1.992 1.283 1.00 91.69 95 PRO A O 1
ATOM 752 N N . ASP A 1 96 ? 21.837 -0.157 0.350 1.00 89.00 96 ASP A N 1
ATOM 753 C CA . ASP A 1 96 ? 22.083 0.601 1.578 1.00 89.00 96 ASP A CA 1
ATOM 754 C C . ASP A 1 96 ? 20.869 1.432 2.030 1.00 89.00 96 ASP A C 1
ATOM 756 O O . ASP A 1 96 ? 20.875 2.006 3.122 1.00 89.00 96 ASP A O 1
ATOM 760 N N . ARG A 1 97 ? 19.811 1.494 1.213 1.00 84.50 97 ARG A N 1
ATOM 761 C CA . ARG A 1 97 ? 18.625 2.316 1.463 1.00 84.50 97 ARG A CA 1
ATOM 762 C C . ARG A 1 97 ? 17.382 1.455 1.622 1.00 84.50 97 ARG A C 1
ATOM 764 O O . ARG A 1 97 ? 17.162 0.484 0.909 1.00 84.50 97 ARG A O 1
ATOM 771 N N . LYS A 1 98 ? 16.516 1.855 2.551 1.00 83.94 98 LYS A N 1
ATOM 772 C CA . LYS A 1 98 ? 15.213 1.216 2.757 1.00 83.94 98 LYS A CA 1
ATOM 773 C C . LYS A 1 98 ? 14.121 2.051 2.107 1.00 83.94 98 LYS A C 1
ATOM 775 O O . LYS A 1 98 ? 13.837 3.160 2.554 1.00 83.94 98 LYS A O 1
ATOM 780 N N . PHE A 1 99 ? 13.492 1.505 1.072 1.00 89.50 99 PHE A N 1
ATOM 781 C CA . PHE A 1 99 ? 12.362 2.137 0.396 1.00 89.50 99 PHE A CA 1
ATOM 782 C C . PHE A 1 99 ? 11.050 1.495 0.825 1.00 89.50 99 PHE A C 1
ATOM 784 O O . PHE A 1 99 ? 10.914 0.276 0.837 1.00 89.50 99 PHE A O 1
ATOM 791 N N . THR A 1 100 ? 10.052 2.324 1.118 1.00 92.88 100 THR A N 1
ATOM 792 C CA . THR A 1 100 ? 8.729 1.852 1.551 1.00 92.88 100 THR A CA 1
ATOM 793 C C . THR A 1 100 ? 7.752 1.617 0.405 1.00 92.88 100 THR A C 1
ATOM 795 O O . THR A 1 100 ? 6.711 1.009 0.624 1.00 92.88 100 THR A O 1
ATOM 798 N N . ALA A 1 101 ? 8.055 2.096 -0.807 1.00 93.75 101 ALA A N 1
ATOM 799 C CA . ALA A 1 101 ? 7.123 2.063 -1.936 1.00 93.75 101 ALA A CA 1
ATOM 800 C C . ALA A 1 101 ? 6.693 0.633 -2.294 1.00 93.75 101 ALA A C 1
ATOM 802 O O . ALA A 1 101 ? 5.500 0.356 -2.361 1.00 93.75 101 ALA A O 1
ATOM 803 N N . GLY A 1 102 ? 7.652 -0.285 -2.450 1.00 95.94 102 GLY A N 1
ATOM 804 C CA . GLY A 1 102 ? 7.367 -1.683 -2.784 1.00 95.94 102 GLY A CA 1
ATOM 805 C C . GLY A 1 102 ? 6.461 -2.370 -1.773 1.00 95.94 102 GLY A C 1
ATOM 806 O O . GLY A 1 102 ? 5.443 -2.943 -2.148 1.00 95.94 102 GLY A O 1
ATOM 807 N N . ASP A 1 103 ? 6.797 -2.270 -0.487 1.00 97.50 103 ASP A N 1
ATOM 808 C CA . ASP A 1 103 ? 5.978 -2.849 0.577 1.00 97.50 103 ASP A CA 1
ATOM 809 C C . ASP A 1 103 ? 4.586 -2.201 0.656 1.00 97.50 103 ASP A C 1
ATOM 811 O O . ASP A 1 103 ? 3.589 -2.904 0.791 1.00 97.50 103 ASP A O 1
ATOM 815 N N . TYR A 1 104 ? 4.483 -0.883 0.486 1.00 98.06 104 TYR A N 1
ATOM 816 C CA . TYR A 1 104 ? 3.196 -0.189 0.495 1.00 98.06 104 TYR A CA 1
ATOM 817 C C . TYR A 1 104 ? 2.275 -0.617 -0.653 1.00 98.06 104 TYR A C 1
ATOM 819 O O . TYR A 1 104 ? 1.118 -0.962 -0.410 1.00 98.06 104 TYR A O 1
ATOM 827 N N . HIS A 1 105 ? 2.776 -0.625 -1.892 1.00 98.56 105 HIS A N 1
ATOM 828 C CA . HIS A 1 105 ? 1.978 -0.997 -3.062 1.00 98.56 105 HIS A CA 1
ATOM 829 C C . HIS A 1 105 ? 1.530 -2.461 -2.997 1.00 98.56 105 HIS A C 1
ATOM 831 O O . HIS A 1 105 ? 0.356 -2.750 -3.222 1.00 98.56 105 HIS A O 1
ATOM 837 N N . LEU A 1 106 ? 2.412 -3.373 -2.577 1.00 98.69 106 LEU A N 1
ATOM 838 C CA . LEU A 1 106 ? 2.040 -4.773 -2.357 1.00 98.69 106 LEU A CA 1
ATOM 839 C C . LEU A 1 106 ? 0.986 -4.912 -1.254 1.00 98.69 106 LEU A C 1
ATOM 841 O O . LEU A 1 106 ? -0.016 -5.598 -1.448 1.00 98.69 106 LEU A O 1
ATOM 845 N N . GLY A 1 107 ? 1.162 -4.221 -0.124 1.00 98.62 107 GLY A N 1
ATOM 846 C CA . GLY A 1 107 ? 0.183 -4.206 0.962 1.00 98.62 107 GLY A CA 1
ATOM 847 C C . GLY A 1 107 ? -1.194 -3.713 0.511 1.00 98.62 107 GLY A C 1
ATOM 848 O O . GLY A 1 107 ? -2.211 -4.331 0.833 1.00 98.62 107 GLY A O 1
ATOM 849 N N . ARG A 1 108 ? -1.228 -2.647 -0.295 1.00 98.69 108 ARG A N 1
ATOM 850 C CA . ARG A 1 108 ? -2.454 -2.091 -0.879 1.00 98.69 108 ARG A CA 1
ATOM 851 C C . ARG A 1 108 ? -3.146 -3.074 -1.823 1.00 98.69 108 ARG A C 1
ATOM 853 O O . ARG A 1 108 ? -4.339 -3.317 -1.658 1.00 98.69 108 ARG A O 1
ATOM 860 N N . VAL A 1 109 ? -2.419 -3.679 -2.762 1.00 98.75 109 VAL A N 1
ATOM 861 C CA . VAL A 1 109 ? -3.008 -4.637 -3.712 1.00 98.75 109 VAL A CA 1
ATOM 862 C C . VAL A 1 109 ? -3.518 -5.890 -2.996 1.00 98.75 109 VAL A C 1
ATOM 864 O O . VAL A 1 109 ? -4.634 -6.333 -3.263 1.00 98.75 109 VAL A O 1
ATOM 867 N N . PHE A 1 110 ? -2.785 -6.423 -2.013 1.00 98.81 110 PHE A N 1
ATOM 868 C CA . PHE A 1 110 ? -3.293 -7.540 -1.209 1.00 98.81 110 PHE A CA 1
ATOM 869 C C . PHE A 1 110 ? -4.548 -7.168 -0.409 1.00 98.81 110 PHE A C 1
ATOM 871 O O . PHE A 1 110 ? -5.453 -7.995 -0.280 1.00 98.81 110 PHE A O 1
ATOM 878 N N . ALA A 1 111 ? -4.662 -5.922 0.063 1.00 98.56 111 ALA A N 1
ATOM 879 C CA . ALA A 1 111 ? -5.881 -5.442 0.710 1.00 98.56 111 ALA A CA 1
ATOM 880 C C . ALA A 1 111 ? -7.075 -5.413 -0.263 1.00 98.56 111 ALA A C 1
ATOM 882 O O . ALA A 1 111 ? -8.170 -5.838 0.115 1.00 98.56 111 ALA A O 1
ATOM 883 N N . LEU A 1 112 ? -6.866 -4.988 -1.517 1.00 98.25 112 LEU A N 1
ATOM 884 C CA . LEU A 1 112 ? -7.885 -5.024 -2.581 1.00 98.25 112 LEU A CA 1
ATOM 885 C C . LEU A 1 112 ? -8.317 -6.460 -2.914 1.00 98.25 112 LEU A C 1
ATOM 887 O O . LEU A 1 112 ? -9.505 -6.727 -3.099 1.00 98.25 112 LEU A O 1
ATOM 891 N N . MET A 1 113 ? -7.376 -7.405 -2.886 1.00 98.25 113 MET A N 1
ATOM 892 C CA . MET A 1 113 ? -7.645 -8.841 -3.028 1.00 98.25 113 MET A CA 1
ATOM 893 C C . MET A 1 113 ? -8.325 -9.468 -1.798 1.00 98.25 113 MET A C 1
ATOM 895 O O . MET A 1 113 ? -8.659 -10.652 -1.827 1.00 98.25 113 MET A O 1
ATOM 899 N N . LYS A 1 114 ? -8.523 -8.702 -0.715 1.00 97.81 114 LYS A N 1
ATOM 900 C CA . LYS A 1 114 ? -8.979 -9.172 0.607 1.00 97.81 114 LYS A CA 1
ATOM 901 C C . LYS A 1 114 ? -8.067 -10.220 1.249 1.00 97.81 114 LYS A C 1
ATOM 903 O O . LYS A 1 114 ? -8.469 -10.897 2.195 1.00 97.81 114 LYS A O 1
ATOM 908 N N . ASP A 1 115 ? -6.823 -10.318 0.790 1.00 98.44 115 ASP A N 1
ATOM 909 C CA . ASP A 1 115 ? -5.787 -11.089 1.463 1.00 98.44 115 ASP A CA 1
ATOM 910 C C . ASP A 1 115 ? -5.195 -10.248 2.593 1.00 98.44 115 ASP A C 1
ATOM 912 O O . ASP A 1 115 ? -4.109 -9.668 2.506 1.00 98.44 115 ASP A O 1
ATOM 916 N N . TYR A 1 116 ? -5.976 -10.131 3.662 1.00 98.38 116 TYR A N 1
ATOM 917 C CA . TYR A 1 116 ? -5.636 -9.272 4.788 1.00 98.38 116 TYR A CA 1
ATOM 918 C C . TYR A 1 116 ? -4.373 -9.727 5.514 1.00 98.38 116 TYR A C 1
ATOM 920 O O . TYR A 1 116 ? -3.649 -8.888 6.041 1.00 98.38 116 TYR A O 1
ATOM 928 N N . GLN A 1 117 ? -4.061 -11.024 5.495 1.00 98.31 117 GLN A N 1
ATOM 929 C CA . GLN A 1 117 ? -2.850 -11.542 6.120 1.00 98.31 117 GLN A CA 1
ATOM 930 C C . GLN A 1 117 ? -1.597 -11.006 5.419 1.00 98.31 117 GLN A C 1
ATOM 932 O O . GLN A 1 117 ? -0.718 -10.445 6.077 1.00 98.31 117 GLN A O 1
ATOM 937 N N . ARG A 1 118 ? -1.516 -11.136 4.087 1.00 98.44 118 ARG A N 1
ATOM 938 C CA . ARG A 1 118 ? -0.379 -10.591 3.333 1.00 98.44 118 ARG A CA 1
ATOM 939 C C . ARG A 1 118 ? -0.375 -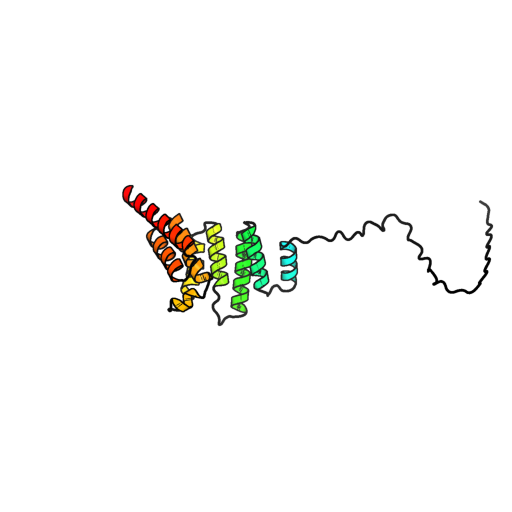9.069 3.355 1.00 98.44 118 ARG A C 1
ATOM 941 O O . ARG A 1 118 ? 0.691 -8.484 3.532 1.00 98.44 118 ARG A O 1
ATOM 948 N N . ALA A 1 119 ? -1.541 -8.433 3.250 1.00 98.69 119 ALA A N 1
ATOM 949 C CA . ALA A 1 119 ? -1.649 -6.980 3.326 1.00 98.69 119 ALA A CA 1
ATOM 950 C C . ALA A 1 119 ? -1.039 -6.429 4.624 1.00 98.69 119 ALA A C 1
ATOM 952 O O . ALA A 1 119 ? -0.164 -5.569 4.572 1.00 98.69 119 ALA A O 1
ATOM 953 N N . VAL A 1 120 ? -1.431 -6.977 5.781 1.00 98.56 120 VAL A N 1
ATOM 954 C CA . VAL A 1 120 ? -0.898 -6.565 7.091 1.00 98.56 120 VAL A CA 1
ATOM 955 C C . VAL A 1 120 ? 0.609 -6.796 7.178 1.00 98.56 120 VAL A C 1
ATOM 957 O O . VAL A 1 120 ? 1.317 -5.923 7.671 1.00 98.56 120 VAL A O 1
ATOM 960 N N . ALA A 1 121 ? 1.124 -7.917 6.663 1.00 98.31 121 ALA A N 1
ATOM 961 C CA . ALA A 1 121 ? 2.561 -8.194 6.676 1.00 98.31 121 ALA A CA 1
ATOM 962 C C . ALA A 1 121 ? 3.365 -7.146 5.883 1.00 98.31 121 ALA A C 1
ATOM 964 O O . ALA A 1 121 ? 4.336 -6.586 6.393 1.00 98.31 121 ALA A O 1
ATOM 965 N N . TYR A 1 122 ? 2.937 -6.833 4.658 1.00 98.31 122 TYR A N 1
ATOM 966 C CA . TYR A 1 122 ? 3.604 -5.837 3.819 1.00 98.31 122 TYR A CA 1
ATOM 967 C C . TYR A 1 122 ? 3.491 -4.417 4.394 1.00 98.31 122 TYR A C 1
ATOM 969 O O . TYR A 1 122 ? 4.489 -3.703 4.470 1.00 98.31 122 TYR A O 1
ATOM 977 N N . LEU A 1 123 ? 2.317 -4.017 4.888 1.00 97.94 123 LEU A N 1
ATOM 978 C CA . LEU A 1 123 ? 2.152 -2.719 5.554 1.00 97.94 123 LEU A CA 1
ATOM 979 C C . LEU A 1 123 ? 2.970 -2.645 6.858 1.00 97.94 123 LEU A C 1
ATOM 981 O O . LEU A 1 123 ? 3.554 -1.608 7.163 1.00 97.94 123 LEU A O 1
ATOM 985 N N . GLY A 1 124 ? 3.109 -3.754 7.588 1.00 95.88 124 GLY A N 1
ATOM 986 C CA . GLY A 1 124 ? 3.978 -3.861 8.761 1.00 95.88 124 GLY A CA 1
ATOM 987 C C . GLY A 1 124 ? 5.459 -3.630 8.443 1.00 95.88 124 GLY A C 1
ATOM 988 O O . GLY A 1 124 ? 6.157 -2.986 9.231 1.00 95.88 124 GLY A O 1
ATOM 989 N N . ASN A 1 125 ? 5.937 -4.059 7.269 1.00 94.62 125 ASN A N 1
ATOM 990 C CA . ASN A 1 125 ? 7.297 -3.744 6.810 1.00 94.62 125 ASN A CA 1
ATOM 991 C C . ASN A 1 125 ? 7.487 -2.234 6.617 1.00 94.62 125 ASN A C 1
ATOM 993 O O . ASN A 1 125 ? 8.524 -1.692 7.008 1.00 94.62 125 ASN A O 1
ATOM 997 N N . VAL A 1 126 ? 6.476 -1.541 6.073 1.00 94.12 126 VAL A N 1
ATOM 998 C CA . VAL A 1 126 ? 6.497 -0.075 5.934 1.00 94.12 126 VAL A CA 1
ATOM 999 C C . VAL A 1 126 ? 6.652 0.582 7.303 1.00 94.12 126 VAL A C 1
ATOM 1001 O O . VAL A 1 126 ? 7.532 1.427 7.471 1.00 94.12 126 VAL A O 1
ATOM 1004 N N . LEU A 1 127 ? 5.860 0.161 8.292 1.00 91.69 127 LEU A N 1
ATOM 1005 C CA . LEU A 1 127 ? 5.920 0.722 9.645 1.00 91.69 127 LEU A CA 1
ATOM 1006 C C . LEU A 1 127 ? 7.237 0.389 10.370 1.00 91.69 127 LEU A C 1
ATOM 1008 O O . LEU A 1 127 ? 7.772 1.229 11.085 1.00 91.69 127 LEU A O 1
ATOM 1012 N N . SER A 1 128 ? 7.800 -0.803 10.150 1.00 88.56 128 SER A N 1
ATOM 1013 C CA . SER A 1 128 ? 9.052 -1.250 10.791 1.00 88.56 128 SER A CA 1
ATOM 1014 C C . SER A 1 128 ? 10.300 -0.550 10.251 1.00 88.56 128 SER A C 1
ATOM 1016 O O . SER A 1 128 ? 11.362 -0.580 10.872 1.00 88.56 128 SER A O 1
ATOM 1018 N N . SER A 1 129 ? 10.200 0.048 9.065 1.00 75.69 129 SER A N 1
ATOM 1019 C CA . SER A 1 129 ? 11.319 0.712 8.394 1.00 75.69 129 SER A CA 1
ATOM 1020 C C . SER A 1 129 ? 11.563 2.158 8.852 1.00 75.69 129 SER A C 1
ATOM 1022 O O . SER A 1 129 ? 12.479 2.800 8.344 1.00 75.69 129 SER A O 1
ATOM 1024 N N . GLN A 1 130 ? 10.763 2.672 9.792 1.00 70.50 130 GLN A N 1
ATOM 1025 C CA . GLN A 1 130 ? 10.655 4.106 10.073 1.00 70.50 130 GLN A CA 1
ATOM 1026 C C . GLN A 1 130 ? 11.487 4.613 11.262 1.00 70.50 130 GLN A C 1
ATOM 1028 O O . GLN A 1 130 ? 11.818 3.839 12.167 1.00 70.50 130 GLN A O 1
ATOM 1033 N N . PRO A 1 131 ? 11.818 5.923 11.275 1.00 62.88 131 PRO A N 1
ATOM 1034 C CA . PRO A 1 131 ? 12.478 6.587 12.392 1.00 62.88 131 PRO A CA 1
ATOM 1035 C C . PRO A 1 131 ? 11.597 6.599 13.645 1.00 62.88 131 PRO A C 1
ATOM 1037 O O . PRO A 1 131 ? 10.372 6.565 13.571 1.00 62.88 131 PRO A O 1
ATOM 1040 N N . LYS A 1 132 ? 12.229 6.688 14.820 1.00 62.88 132 LYS A N 1
ATOM 1041 C CA . LYS A 1 132 ? 11.523 6.753 16.113 1.00 62.88 132 LYS A CA 1
ATOM 1042 C C . LYS A 1 132 ? 10.779 8.076 16.337 1.00 62.88 132 LYS A C 1
ATOM 1044 O O . LYS A 1 132 ? 9.998 8.157 17.280 1.00 62.88 132 LYS A O 1
ATOM 1049 N N . ASP A 1 133 ? 11.056 9.097 15.526 1.00 73.06 133 ASP A N 1
ATOM 1050 C CA . ASP A 1 133 ? 10.463 10.424 15.659 1.00 73.06 133 ASP A CA 1
ATOM 1051 C C . ASP A 1 133 ? 9.161 10.563 14.836 1.00 73.06 133 ASP A C 1
ATOM 1053 O O . ASP A 1 133 ? 9.186 10.383 13.614 1.00 73.06 133 ASP A O 1
ATOM 1057 N N . PRO A 1 134 ? 8.023 10.922 15.462 1.00 63.78 134 PRO A N 1
ATOM 1058 C CA . PRO A 1 134 ? 6.746 11.114 14.767 1.00 63.78 134 PRO A CA 1
ATOM 1059 C C . PRO A 1 134 ? 6.747 12.227 13.701 1.00 63.78 134 PRO A C 1
ATOM 1061 O O . PRO A 1 134 ? 5.981 12.161 12.732 1.00 63.78 134 PRO A O 1
ATOM 1064 N N . GLY A 1 135 ? 7.598 13.250 13.852 1.00 68.62 135 GLY A N 1
ATOM 1065 C CA . GLY A 1 135 ? 7.719 14.352 12.895 1.00 68.62 135 GLY A CA 1
ATOM 1066 C C . GLY A 1 135 ? 8.315 13.891 11.566 1.00 68.62 135 GLY A C 1
ATOM 1067 O O . GLY A 1 135 ? 7.760 14.169 10.501 1.00 68.62 135 GLY A O 1
ATOM 1068 N N . GLU A 1 136 ? 9.393 13.109 11.622 1.00 70.44 136 GLU A N 1
ATOM 1069 C CA . GLU A 1 136 ? 9.989 12.477 10.439 1.00 70.44 136 GLU A CA 1
ATOM 1070 C C . GLU A 1 136 ? 9.037 11.468 9.782 1.00 70.44 136 GLU A C 1
ATOM 1072 O O . GLU A 1 136 ? 8.922 11.422 8.552 1.00 70.44 136 GLU A O 1
ATOM 1077 N N . ALA A 1 137 ? 8.292 10.709 10.589 1.00 66.44 137 ALA A N 1
ATOM 1078 C CA . ALA A 1 137 ? 7.345 9.714 10.096 1.00 66.44 137 ALA A CA 1
ATOM 1079 C C . ALA A 1 137 ? 6.207 10.335 9.261 1.00 66.44 137 ALA A C 1
ATOM 1081 O O . ALA A 1 137 ? 5.765 9.764 8.258 1.00 66.44 137 ALA A O 1
ATOM 1082 N N . SER A 1 138 ? 5.800 11.558 9.612 1.00 70.69 138 SER A N 1
ATOM 1083 C CA . SER A 1 138 ? 4.777 12.330 8.895 1.00 70.69 138 SER A CA 1
ATOM 1084 C C . SER A 1 138 ? 5.202 12.727 7.473 1.00 70.69 138 SER A C 1
ATOM 1086 O O . SER A 1 138 ? 4.353 12.917 6.596 1.00 70.69 138 SER A O 1
ATOM 1088 N N . LEU A 1 139 ? 6.509 12.795 7.186 1.00 81.56 139 LEU A N 1
ATOM 1089 C CA . LEU A 1 139 ? 7.022 13.141 5.853 1.00 81.56 139 LEU A CA 1
ATOM 1090 C C . LEU A 1 139 ? 6.821 12.005 4.838 1.00 81.56 139 LEU A C 1
ATOM 1092 O O . LEU A 1 139 ? 6.652 12.260 3.642 1.00 81.56 139 LEU A O 1
ATOM 1096 N N . ASN A 1 140 ? 6.765 10.748 5.287 1.00 86.88 140 ASN A N 1
ATOM 1097 C CA . ASN A 1 140 ? 6.607 9.602 4.396 1.00 86.88 140 ASN A CA 1
ATOM 1098 C C . ASN A 1 140 ? 5.127 9.285 4.136 1.00 86.88 140 ASN A C 1
ATOM 1100 O O . ASN A 1 140 ? 4.422 8.766 5.002 1.00 86.88 140 ASN A O 1
ATOM 1104 N N . LYS A 1 141 ? 4.661 9.505 2.898 1.00 91.31 141 LYS A N 1
ATOM 1105 C CA . LYS A 1 141 ? 3.259 9.227 2.534 1.00 91.31 141 LYS A CA 1
ATOM 1106 C C . LYS A 1 141 ? 2.847 7.778 2.736 1.00 91.31 141 LYS A C 1
ATOM 1108 O O . LYS A 1 141 ? 1.717 7.521 3.132 1.00 91.31 141 LYS A O 1
ATOM 1113 N N . HIS A 1 142 ? 3.757 6.842 2.486 1.00 93.81 142 HIS A N 1
ATOM 1114 C CA . HIS A 1 142 ? 3.458 5.425 2.619 1.00 93.81 142 HIS A CA 1
ATOM 1115 C C . HIS A 1 142 ? 3.232 5.042 4.078 1.00 93.81 142 HIS A C 1
ATOM 1117 O O . HIS A 1 142 ? 2.461 4.131 4.336 1.00 93.81 142 HIS A O 1
ATOM 1123 N N . TYR A 1 143 ? 3.853 5.741 5.029 1.00 91.06 143 TYR A N 1
ATOM 1124 C CA . TYR A 1 143 ? 3.668 5.472 6.452 1.00 91.06 143 TYR A CA 1
ATOM 1125 C C . TYR A 1 143 ? 2.262 5.828 6.922 1.00 91.06 143 TYR A C 1
ATOM 1127 O O . TYR A 1 143 ? 1.517 4.952 7.362 1.00 91.06 143 TYR A O 1
ATOM 1135 N N . ARG A 1 144 ? 1.866 7.090 6.727 1.00 92.44 144 ARG A N 1
ATOM 1136 C CA . ARG A 1 144 ? 0.514 7.554 7.055 1.00 92.44 144 ARG A CA 1
ATOM 1137 C C . ARG A 1 144 ? -0.550 6.731 6.323 1.00 92.44 144 ARG A C 1
ATOM 1139 O O . ARG A 1 144 ? -1.461 6.206 6.953 1.00 92.44 144 ARG A O 1
ATOM 1146 N N . GLU A 1 145 ? -0.397 6.491 5.021 1.00 95.94 145 GLU A N 1
ATOM 1147 C CA . GLU A 1 145 ? -1.369 5.673 4.279 1.00 95.94 145 GLU A CA 1
ATOM 1148 C C . GLU A 1 145 ? -1.366 4.193 4.704 1.00 95.94 145 GLU A C 1
ATOM 1150 O O . GLU A 1 145 ? -2.414 3.551 4.655 1.00 95.94 145 GLU A O 1
ATOM 1155 N N . SER A 1 146 ? -0.247 3.645 5.194 1.00 96.62 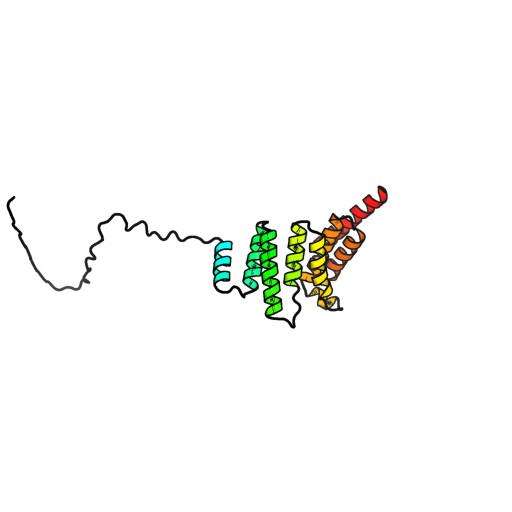146 SER A N 1
ATOM 1156 C CA . SER A 1 146 ? -0.231 2.291 5.771 1.00 96.62 146 SER A CA 1
ATOM 1157 C C . SER A 1 146 ? -1.061 2.215 7.048 1.00 96.62 146 SER A C 1
ATOM 1159 O O . SER A 1 146 ? -1.813 1.259 7.214 1.00 96.62 146 SER A O 1
ATOM 1161 N N . HIS A 1 147 ? -0.999 3.233 7.913 1.00 96.50 147 HIS A N 1
ATOM 1162 C CA . HIS A 1 147 ? -1.898 3.327 9.065 1.00 96.50 147 HIS A CA 1
ATOM 1163 C C . HIS A 1 147 ? -3.365 3.375 8.641 1.00 96.50 147 HIS A C 1
ATOM 1165 O O . HIS A 1 147 ? -4.186 2.645 9.193 1.00 96.50 147 HIS A O 1
ATOM 1171 N N . TYR A 1 148 ? -3.700 4.151 7.610 1.00 97.81 148 TYR A N 1
ATOM 1172 C CA . TYR A 1 148 ? -5.067 4.165 7.099 1.00 97.81 148 TYR A CA 1
ATOM 1173 C C . TYR A 1 148 ? -5.520 2.783 6.604 1.00 97.81 148 TYR A C 1
ATOM 1175 O O . TYR A 1 148 ? -6.587 2.302 6.988 1.00 97.81 148 TYR A O 1
ATOM 1183 N N . LEU A 1 149 ? -4.717 2.124 5.763 1.00 98.44 149 LEU A N 1
ATOM 1184 C CA . LEU A 1 149 ? -5.070 0.817 5.204 1.00 98.44 149 LEU A CA 1
ATOM 1185 C C . LEU A 1 149 ? -5.190 -0.254 6.293 1.00 98.44 149 LEU A C 1
ATOM 1187 O O . LEU A 1 149 ? -6.145 -1.027 6.272 1.00 98.44 149 LEU A O 1
ATOM 1191 N N . LEU A 1 150 ? -4.286 -0.267 7.275 1.00 98.56 150 LEU A N 1
ATOM 1192 C CA . LEU A 1 150 ? -4.380 -1.162 8.431 1.00 98.56 150 LEU A CA 1
ATOM 1193 C C . LEU A 1 150 ? -5.660 -0.910 9.225 1.00 98.56 150 LEU A C 1
ATOM 1195 O O . LEU A 1 150 ? -6.372 -1.860 9.540 1.00 98.56 150 LEU A O 1
ATOM 1199 N N . ALA A 1 151 ? -6.009 0.351 9.484 1.00 98.44 151 ALA A N 1
ATOM 1200 C CA . ALA A 1 151 ? -7.244 0.688 10.179 1.00 98.44 151 ALA A CA 1
ATOM 1201 C C . ALA A 1 151 ? -8.489 0.163 9.444 1.00 98.44 151 ALA A C 1
ATOM 1203 O O . ALA A 1 151 ? -9.377 -0.419 10.069 1.00 98.44 151 ALA A O 1
ATOM 1204 N N . VAL A 1 152 ? -8.532 0.292 8.114 1.00 98.44 152 VAL A N 1
ATOM 1205 C CA . VAL A 1 152 ? -9.611 -0.261 7.277 1.00 98.44 152 VAL A CA 1
ATOM 1206 C C . VAL A 1 152 ? -9.639 -1.793 7.324 1.00 98.44 152 VAL A C 1
ATOM 1208 O O . VAL A 1 152 ? -10.710 -2.385 7.465 1.00 98.44 152 VAL A O 1
ATOM 1211 N N . ILE A 1 153 ? -8.482 -2.455 7.236 1.00 98.56 153 ILE A N 1
ATOM 1212 C CA . ILE A 1 153 ? -8.379 -3.921 7.313 1.00 98.56 153 ILE A CA 1
ATOM 1213 C C . ILE A 1 153 ? -8.878 -4.428 8.672 1.00 98.56 153 ILE A C 1
ATOM 1215 O O . ILE A 1 153 ? -9.697 -5.350 8.736 1.00 98.56 153 ILE A O 1
ATOM 1219 N N . TYR A 1 154 ? -8.432 -3.814 9.766 1.00 98.62 154 TYR A N 1
ATOM 1220 C CA . TYR A 1 154 ? -8.841 -4.198 11.113 1.00 98.62 154 TYR A CA 1
ATOM 1221 C C . TYR A 1 154 ? -10.317 -3.910 11.378 1.00 98.62 154 TYR A C 1
ATOM 1223 O O . TYR A 1 154 ? -11.011 -4.741 11.965 1.00 98.62 154 TYR A O 1
ATOM 1231 N N . TYR A 1 155 ? -10.842 -2.803 10.852 1.00 97.81 155 TYR A N 1
ATOM 1232 C CA . TYR A 1 155 ? -12.273 -2.521 10.882 1.00 97.81 155 TYR A CA 1
ATOM 1233 C C . TYR A 1 155 ? -13.080 -3.626 10.182 1.00 97.81 155 TYR A C 1
ATOM 1235 O O . TYR A 1 155 ? -13.996 -4.196 10.778 1.00 97.81 155 TYR A O 1
ATOM 1243 N N . ASN A 1 156 ? -12.685 -4.006 8.963 1.00 96.50 156 ASN A N 1
ATOM 1244 C CA . ASN A 1 156 ? -13.355 -5.049 8.178 1.00 96.50 156 ASN A CA 1
ATOM 1245 C C . ASN A 1 156 ? -13.262 -6.441 8.821 1.00 96.50 156 ASN A C 1
ATOM 1247 O O . ASN A 1 156 ? -14.156 -7.270 8.650 1.00 96.50 156 ASN A O 1
ATOM 1251 N N . THR A 1 157 ? -12.202 -6.697 9.589 1.00 96.94 157 THR A N 1
ATOM 1252 C CA . THR A 1 157 ? -11.998 -7.950 10.335 1.00 96.94 157 THR A CA 1
ATOM 1253 C C . THR A 1 157 ? -12.523 -7.889 11.775 1.00 96.94 157 THR A C 1
ATOM 1255 O O . THR A 1 157 ? -12.321 -8.826 12.545 1.00 96.94 157 THR A O 1
ATOM 1258 N N . LYS A 1 158 ? -13.263 -6.828 12.136 1.00 96.88 158 LYS A N 1
ATOM 1259 C CA . LYS A 1 158 ? -13.889 -6.603 13.455 1.00 96.88 158 LYS A CA 1
ATOM 1260 C C . LYS A 1 158 ? -12.901 -6.486 14.625 1.00 96.88 158 LYS A C 1
ATOM 1262 O O . LYS A 1 158 ? -13.290 -6.633 15.788 1.00 96.88 158 LYS A O 1
ATOM 1267 N N . GLN A 1 159 ? -11.643 -6.189 14.330 1.00 97.88 159 GLN A N 1
ATOM 1268 C CA . GLN A 1 159 ? -10.578 -5.897 15.288 1.00 97.88 159 GLN A CA 1
ATOM 1269 C C . GLN A 1 159 ? -10.599 -4.395 15.600 1.00 97.88 159 GLN A C 1
ATOM 1271 O O . GLN A 1 159 ? -9.775 -3.614 15.138 1.00 97.88 159 GLN A O 1
ATOM 1276 N N . TYR A 1 160 ? -11.641 -3.950 16.307 1.00 97.44 160 TYR A N 1
ATOM 1277 C CA . TYR A 1 160 ? -11.937 -2.518 16.429 1.00 97.44 160 TYR A CA 1
ATOM 1278 C C . TYR A 1 160 ? -10.937 -1.732 17.281 1.00 97.44 160 TYR A C 1
ATOM 1280 O O . TYR A 1 160 ? -10.826 -0.521 17.103 1.00 97.44 160 TYR A O 1
ATOM 1288 N N . ASP A 1 161 ? -10.230 -2.392 18.197 1.00 97.44 161 ASP A N 1
ATOM 1289 C CA . ASP A 1 161 ? -9.184 -1.750 18.995 1.00 97.44 161 ASP A CA 1
ATOM 1290 C C . ASP A 1 161 ? -7.975 -1.391 18.125 1.00 97.44 161 ASP A C 1
ATOM 1292 O O . ASP A 1 161 ? -7.626 -0.212 18.043 1.00 97.44 161 ASP A O 1
ATOM 1296 N N . ASP A 1 162 ? -7.450 -2.358 17.369 1.00 97.94 162 ASP A N 1
ATOM 1297 C CA . ASP A 1 162 ? -6.355 -2.143 16.413 1.00 97.94 162 ASP A CA 1
ATOM 1298 C C . ASP A 1 162 ? -6.755 -1.150 15.309 1.00 97.94 162 ASP A C 1
ATOM 1300 O O . ASP A 1 162 ? -5.981 -0.277 14.907 1.00 97.94 162 ASP A O 1
ATOM 1304 N N . ALA A 1 163 ? -8.009 -1.224 14.847 1.00 98.38 163 ALA A N 1
ATOM 1305 C CA . ALA A 1 163 ? -8.540 -0.279 13.870 1.00 98.38 163 ALA A CA 1
ATOM 1306 C C . ALA A 1 163 ? -8.516 1.164 14.392 1.00 98.38 163 ALA A C 1
ATOM 1308 O O . ALA A 1 163 ? -8.146 2.089 13.666 1.00 98.38 163 ALA A O 1
ATOM 1309 N N . LEU A 1 164 ? -8.910 1.367 15.653 1.00 98.12 164 LEU A N 1
ATOM 1310 C CA . LEU A 1 164 ? -8.948 2.688 16.271 1.00 98.12 164 LEU A CA 1
ATOM 1311 C C . LEU A 1 164 ? -7.541 3.230 16.538 1.00 98.12 164 LEU A C 1
ATOM 1313 O O . LEU A 1 164 ? -7.328 4.434 16.388 1.00 98.12 164 LEU A O 1
ATOM 1317 N N . GLU A 1 165 ? -6.604 2.370 16.933 1.00 97.69 165 GLU A N 1
ATOM 1318 C CA . GLU A 1 165 ? -5.195 2.729 17.104 1.00 97.69 165 GLU A CA 1
ATOM 1319 C C . GLU A 1 165 ? -4.614 3.272 15.797 1.00 97.69 165 GLU A C 1
ATOM 1321 O O . GLU A 1 165 ? -4.146 4.411 15.741 1.00 97.69 165 GLU A O 1
ATOM 1326 N N . HIS A 1 166 ? -4.736 2.512 14.710 1.00 97.62 166 HIS A N 1
ATOM 1327 C CA . HIS A 1 166 ? -4.187 2.928 13.427 1.00 97.62 166 HIS A CA 1
ATOM 1328 C C . HIS A 1 166 ? -4.923 4.122 12.802 1.00 97.62 166 HIS A C 1
ATOM 1330 O O . HIS A 1 166 ? -4.285 4.964 12.172 1.00 97.62 166 HIS A O 1
ATOM 1336 N N . ALA A 1 167 ? -6.236 4.266 13.008 1.00 97.88 167 ALA A N 1
ATOM 1337 C CA . ALA A 1 167 ? -6.967 5.436 12.518 1.00 97.88 167 ALA A CA 1
ATOM 1338 C C . ALA A 1 167 ? -6.517 6.733 13.217 1.00 97.88 167 ALA A C 1
ATOM 1340 O O . ALA A 1 167 ? -6.443 7.786 12.582 1.00 97.88 167 ALA A O 1
ATOM 1341 N N . LYS A 1 168 ? -6.173 6.665 14.511 1.00 96.19 168 LYS A N 1
ATOM 1342 C CA . LYS A 1 168 ? -5.573 7.795 15.238 1.00 96.19 168 LYS A CA 1
ATOM 1343 C C . LYS A 1 168 ? -4.156 8.080 14.754 1.00 96.19 168 LYS A C 1
ATOM 1345 O O . LYS A 1 168 ? -3.863 9.229 14.443 1.00 96.19 168 LYS A O 1
ATOM 1350 N N . ALA A 1 169 ? -3.330 7.044 14.600 1.00 93.62 169 ALA A N 1
ATOM 1351 C CA . ALA A 1 169 ? -1.972 7.187 14.079 1.00 93.62 169 ALA A CA 1
ATOM 1352 C C . ALA A 1 169 ? -1.960 7.829 12.678 1.00 93.62 169 ALA A C 1
ATOM 1354 O O . ALA A 1 169 ? -1.134 8.693 12.399 1.00 93.62 169 ALA A O 1
ATOM 1355 N N . PHE A 1 170 ? -2.920 7.493 11.808 1.00 95.12 170 PHE A N 1
ATOM 1356 C CA . PHE A 1 170 ? -3.098 8.171 10.519 1.00 95.12 170 PHE A CA 1
ATOM 1357 C C . PHE A 1 170 ? -3.284 9.686 10.684 1.00 95.12 170 PHE A C 1
ATOM 1359 O O . PHE A 1 170 ? -2.621 10.453 9.993 1.00 95.12 170 PHE A O 1
ATOM 1366 N N . LYS A 1 171 ? -4.127 10.134 11.624 1.00 94.25 171 LYS A N 1
ATOM 1367 C CA . LYS A 1 171 ? -4.310 11.568 11.902 1.00 94.25 171 LYS A CA 1
ATOM 1368 C C . LYS A 1 171 ? -3.050 12.213 12.480 1.00 94.25 171 LYS A C 1
ATOM 1370 O O . LYS A 1 171 ? -2.644 13.277 12.026 1.00 94.25 171 LYS A O 1
ATOM 1375 N N . GLU A 1 172 ? -2.429 11.567 13.463 1.00 90.75 172 GLU A N 1
ATOM 1376 C CA . GLU A 1 172 ? -1.222 12.064 14.142 1.00 90.75 172 GLU A CA 1
ATOM 1377 C C . GLU A 1 172 ? -0.032 12.217 13.184 1.00 90.75 172 GLU A C 1
ATOM 1379 O O . GLU A 1 172 ? 0.828 13.065 13.396 1.00 90.75 172 GLU A O 1
ATOM 1384 N N . THR A 1 173 ? -0.021 11.443 12.097 1.00 89.25 173 THR A N 1
ATOM 1385 C CA . THR A 1 173 ? 1.037 11.434 11.074 1.00 89.25 173 THR A CA 1
ATOM 1386 C C . THR A 1 173 ? 0.720 12.314 9.858 1.00 89.25 173 THR A C 1
ATOM 1388 O O . THR A 1 173 ? 1.327 12.170 8.793 1.00 89.25 173 THR A O 1
ATOM 1391 N N . GLY A 1 174 ? -0.243 13.234 9.993 1.00 89.50 174 GLY A N 1
ATOM 1392 C CA . GLY A 1 174 ? -0.609 14.192 8.946 1.00 89.50 174 GLY A CA 1
ATOM 1393 C C . GLY A 1 174 ? -1.507 13.616 7.848 1.00 89.50 174 GLY A C 1
ATOM 1394 O O . GLY A 1 174 ? -1.494 14.102 6.716 1.00 89.50 174 GLY A O 1
ATOM 1395 N N . GLY A 1 175 ? -2.258 12.558 8.152 1.00 91.25 175 GLY A N 1
ATOM 1396 C CA . GLY A 1 175 ? -3.338 12.063 7.307 1.00 91.25 175 GLY A CA 1
ATOM 1397 C C . GLY A 1 175 ? -4.455 13.090 7.118 1.00 91.25 175 GLY A C 1
ATOM 1398 O O . GLY A 1 175 ? -4.623 14.012 7.913 1.00 91.25 175 GLY A O 1
ATOM 1399 N N . GLU A 1 176 ? -5.229 12.923 6.047 1.00 94.38 176 GLU A N 1
ATOM 1400 C CA . GLU A 1 176 ? -6.351 13.812 5.734 1.00 94.38 176 GLU A CA 1
ATOM 1401 C C . GLU A 1 176 ? -7.414 13.756 6.845 1.00 94.38 176 GLU A C 1
ATOM 1403 O O . GLU A 1 176 ? -7.871 12.676 7.237 1.00 94.38 176 GLU A O 1
ATOM 1408 N N . GLU A 1 177 ? -7.767 14.927 7.380 1.00 92.12 177 GLU A N 1
ATOM 1409 C CA . GLU A 1 177 ? -8.516 15.061 8.631 1.00 92.12 177 GLU A CA 1
ATOM 1410 C C . GLU A 1 177 ? -9.917 14.449 8.541 1.00 92.12 177 GLU A C 1
ATOM 1412 O O . GLU A 1 177 ? -10.285 13.647 9.404 1.00 92.12 177 GLU A O 1
ATOM 1417 N N . LEU A 1 178 ? -10.667 14.745 7.473 1.00 94.81 178 LEU A N 1
ATOM 1418 C CA . LEU A 1 178 ? -12.041 14.268 7.304 1.00 94.81 178 LEU A CA 1
ATOM 1419 C C . LEU A 1 178 ? -12.089 12.746 7.144 1.00 94.81 178 LEU A C 1
ATOM 1421 O O . LEU A 1 178 ? -12.911 12.075 7.776 1.00 94.81 178 LEU A O 1
ATOM 1425 N N . ARG A 1 179 ? -11.188 12.178 6.337 1.00 94.81 179 ARG A N 1
ATOM 1426 C CA . ARG A 1 179 ? -11.039 10.730 6.143 1.00 94.81 179 ARG A CA 1
ATOM 1427 C C . ARG A 1 179 ? -10.645 10.028 7.441 1.00 94.81 179 ARG A C 1
ATOM 1429 O O . ARG A 1 179 ? -11.167 8.947 7.721 1.00 94.81 179 ARG A O 1
ATOM 1436 N N . GLY A 1 180 ? -9.781 10.641 8.249 1.00 96.25 180 GLY A N 1
ATOM 1437 C CA . GLY A 1 180 ? -9.414 10.133 9.570 1.00 96.25 180 GLY A CA 1
ATOM 1438 C C . GLY A 1 180 ? -10.591 10.134 10.548 1.00 96.25 180 GLY A C 1
ATOM 1439 O O . GLY A 1 180 ? -10.886 9.108 11.165 1.00 96.25 180 GLY A O 1
ATOM 1440 N N . ASP A 1 181 ? -11.309 11.252 10.658 1.00 97.25 181 ASP A N 1
ATOM 1441 C CA . ASP A 1 181 ? -12.439 11.390 11.584 1.00 97.25 181 ASP A CA 1
ATOM 1442 C C . ASP A 1 181 ? -13.620 10.496 11.224 1.00 97.25 181 ASP A C 1
ATOM 1444 O O . ASP A 1 181 ? -14.203 9.849 12.100 1.00 97.25 181 ASP A O 1
ATOM 1448 N N . SER A 1 182 ? -13.935 10.399 9.932 1.00 97.44 182 SER A N 1
ATOM 1449 C CA . SER A 1 182 ? -14.976 9.503 9.432 1.00 97.44 182 SER A CA 1
ATOM 1450 C C . SER A 1 182 ? -14.680 8.041 9.786 1.00 97.44 182 SER A C 1
ATOM 1452 O O . SER A 1 182 ? -15.562 7.320 10.272 1.00 97.44 182 SER A O 1
ATOM 1454 N N . LEU A 1 183 ? -13.425 7.604 9.622 1.00 97.44 183 LEU A N 1
ATOM 1455 C CA . LEU A 1 183 ? -13.017 6.244 9.962 1.00 97.44 183 LEU A CA 1
ATOM 1456 C C . LEU A 1 183 ? -13.093 5.993 11.473 1.00 97.44 183 LEU A C 1
ATOM 1458 O O . LEU A 1 183 ? -13.685 5.003 11.899 1.00 97.44 183 LEU A O 1
ATOM 1462 N N . ILE A 1 184 ? -12.569 6.909 12.294 1.00 98.25 184 ILE A N 1
ATOM 1463 C CA . ILE A 1 184 ? -12.631 6.811 13.762 1.00 98.25 184 ILE A CA 1
ATOM 1464 C C . ILE A 1 184 ? -14.082 6.711 14.247 1.00 98.25 184 ILE A C 1
ATOM 1466 O O . ILE A 1 184 ? -14.391 5.875 15.100 1.00 98.25 184 ILE A O 1
ATOM 1470 N N . MET A 1 185 ? -14.976 7.546 13.713 1.00 97.81 185 MET A N 1
ATOM 1471 C CA . MET A 1 185 ? -16.399 7.522 14.055 1.00 97.81 185 MET A CA 1
ATOM 1472 C C . MET A 1 185 ? -17.033 6.171 13.705 1.00 97.81 185 MET A C 1
ATOM 1474 O O . MET A 1 185 ? -17.702 5.569 14.547 1.00 97.81 185 MET A O 1
ATOM 1478 N N . S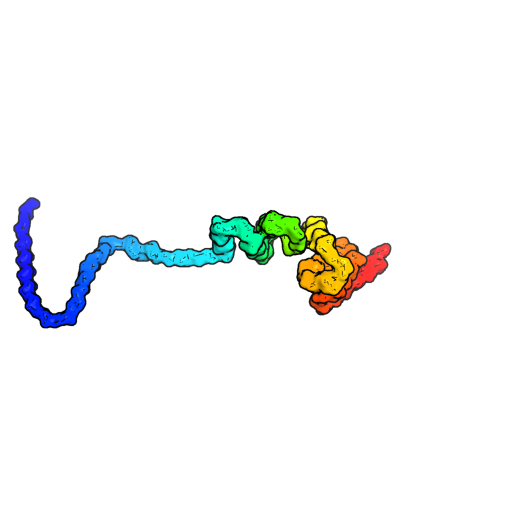ER A 1 186 ? -16.765 5.666 12.499 1.00 97.44 186 SER A N 1
ATOM 1479 C CA . SER A 1 186 ? -17.286 4.380 12.019 1.00 97.44 186 SER A CA 1
ATOM 1480 C C . SER A 1 186 ? -16.822 3.209 12.891 1.00 97.44 186 SER A C 1
ATOM 1482 O O . SER A 1 186 ? -17.626 2.350 13.263 1.00 97.44 186 SER A O 1
ATOM 1484 N N . VAL A 1 187 ? -15.541 3.198 13.276 1.00 97.75 187 VAL A N 1
ATOM 1485 C CA . VAL A 1 187 ? -14.958 2.176 14.158 1.00 97.75 187 VAL A CA 1
ATOM 1486 C C . VAL A 1 187 ? -15.596 2.221 15.550 1.00 97.75 187 VAL A C 1
ATOM 1488 O O . VAL A 1 187 ? -15.989 1.177 16.071 1.00 97.75 187 VAL A O 1
ATOM 1491 N N . ARG A 1 188 ? -15.746 3.412 16.150 1.00 97.38 188 ARG A N 1
ATOM 1492 C CA . ARG A 1 188 ? -16.370 3.572 17.479 1.00 97.38 188 ARG A CA 1
ATOM 1493 C C . ARG A 1 188 ? -17.806 3.064 17.495 1.00 97.38 188 ARG A C 1
ATOM 1495 O O . ARG A 1 188 ? -18.152 2.263 18.358 1.00 97.38 188 ARG A O 1
ATOM 1502 N N . HIS A 1 189 ? -18.604 3.463 16.506 1.00 96.44 189 HIS A N 1
ATOM 1503 C CA . HIS A 1 189 ? -19.993 3.027 16.402 1.00 96.44 189 HIS A CA 1
ATOM 1504 C C . HIS A 1 189 ? -20.109 1.499 16.270 1.00 96.44 189 HIS A C 1
ATOM 1506 O O . HIS A 1 189 ? -20.890 0.863 16.979 1.00 96.44 189 HIS A O 1
ATOM 1512 N N . ALA A 1 190 ? -19.285 0.883 15.415 1.00 95.31 190 ALA A N 1
ATOM 1513 C CA . ALA A 1 190 ? -19.272 -0.570 15.246 1.00 95.31 190 ALA A CA 1
ATOM 1514 C C . ALA A 1 190 ? -18.835 -1.313 16.523 1.00 95.31 190 ALA A C 1
ATOM 1516 O O . ALA A 1 190 ? -19.383 -2.373 16.844 1.00 95.31 190 ALA A O 1
ATOM 1517 N N . LYS A 1 191 ? -17.876 -0.751 17.272 1.00 94.19 191 LYS A N 1
ATOM 1518 C CA . LYS A 1 191 ? -17.416 -1.297 18.553 1.00 94.19 191 LYS A CA 1
ATOM 1519 C C . LYS A 1 191 ? -18.514 -1.264 19.616 1.00 94.19 191 LYS A C 1
ATOM 1521 O O . LYS A 1 191 ? -18.747 -2.280 20.264 1.00 94.19 191 LYS A O 1
ATOM 1526 N N . GLU A 1 192 ? -19.201 -0.134 19.764 1.00 93.50 192 GLU A N 1
ATOM 1527 C CA . GLU A 1 192 ? -20.295 0.033 20.729 1.00 93.50 192 GLU A CA 1
ATOM 1528 C C . GLU A 1 192 ? -21.450 -0.936 20.460 1.00 93.50 192 GLU A C 1
ATOM 1530 O O . GLU A 1 192 ? -21.936 -1.590 21.384 1.00 93.50 192 GLU A O 1
ATOM 1535 N N . ASN A 1 193 ? -21.854 -1.092 19.196 1.00 90.88 193 ASN A N 1
ATOM 1536 C CA . ASN A 1 193 ? -22.915 -2.032 18.834 1.00 90.88 193 ASN A CA 1
ATOM 1537 C C . ASN A 1 193 ? -22.517 -3.480 19.160 1.00 90.88 193 ASN A C 1
ATOM 1539 O O . ASN A 1 193 ? -23.293 -4.203 19.774 1.00 90.88 193 ASN A O 1
ATOM 1543 N N . ARG A 1 194 ? -21.268 -3.881 18.876 1.00 87.31 194 ARG A N 1
ATOM 1544 C CA . ARG A 1 194 ? -20.772 -5.224 19.227 1.00 87.31 194 ARG A CA 1
ATOM 1545 C C . ARG A 1 194 ? -20.813 -5.500 20.731 1.00 87.31 194 ARG A C 1
ATOM 1547 O O . ARG A 1 194 ? -21.096 -6.624 21.120 1.00 87.31 194 ARG A O 1
ATOM 1554 N N . THR A 1 195 ? -20.513 -4.506 21.567 1.00 80.44 195 THR A N 1
ATOM 1555 C CA . THR A 1 195 ? -20.560 -4.671 23.032 1.00 80.44 195 THR A CA 1
ATOM 1556 C C . THR A 1 195 ? -21.975 -4.756 23.599 1.00 80.44 195 THR A C 1
ATOM 1558 O O . THR A 1 195 ? -22.136 -5.197 24.728 1.00 80.44 195 THR A O 1
ATOM 1561 N N . ARG A 1 196 ? -22.991 -4.315 22.848 1.00 76.25 196 ARG A N 1
ATOM 1562 C CA . ARG A 1 196 ? -24.400 -4.411 23.257 1.00 76.25 196 ARG A CA 1
ATOM 1563 C C . ARG A 1 196 ? -25.020 -5.770 22.924 1.00 76.25 196 ARG A C 1
ATOM 1565 O O . ARG A 1 196 ? -25.950 -6.174 23.612 1.00 76.25 196 ARG A O 1
ATOM 1572 N N . ASP A 1 197 ? -24.505 -6.442 21.896 1.00 70.44 197 ASP A N 1
ATOM 1573 C CA . ASP A 1 197 ? -25.047 -7.703 21.368 1.00 70.44 197 ASP A CA 1
ATOM 1574 C C . ASP A 1 197 ? -24.378 -8.971 21.944 1.00 70.44 197 ASP A C 1
ATOM 1576 O O . ASP A 1 197 ? -24.803 -10.080 21.614 1.00 70.44 197 ASP A O 1
ATOM 1580 N N . GLY A 1 198 ? -23.311 -8.830 22.740 1.00 59.34 198 GLY A N 1
ATOM 1581 C CA . GLY A 1 198 ? -22.537 -9.937 23.327 1.00 59.34 198 GLY A CA 1
ATOM 1582 C C . GLY A 1 198 ? -22.702 -10.037 24.833 1.00 59.34 198 GLY A C 1
ATOM 1583 O O . GLY A 1 198 ? -22.737 -11.186 25.324 1.00 59.34 198 GLY A O 1
#

Foldseek 3Di:
DDDDDDDDDDDDDDDDDDDDPPPPPDDPPDPPPPVPPPPVPPQDPLRVLVVVCVVPVLDLVSLCVNLVVCVVVVVLVSSLVSLVSSVVSCCVVCVVDDDLSSLLSNLVSCVVVVVNVSNLVSLVSSCVRDDPDLQRQLVDPSVLVSLVSQLVNCLVVLVLVSNLVSLVSSVSSPHDDVSSVVSNVSSVVSVVVVVVVD

pLDDT: mean 83.36, std 21.58, range [35.62, 98.81]

Sequence (198 aa):
MTLHRALTGSLLLALLCGCVVVEERRMPATGDAWSAAEEEKSLSDEDKLLEAIDDDDENPKLWFLLGDLYESQGRYQDAVLAFQRMKELINTQHPDRKFTAGDYHLGRVFALMKDYQRAVAYLGNVLSSQPKDPGEASLNKHYRESHYLLAVIYYNTKQYDDALEHAKAFKETGGEELRGDSLIMSVRHAKENRTRDG

Secondary structure (DSSP, 8-state):
-----------------------------STTSSS---------HHHHHHHHHHH-TT-HHHHHHHHHHHHHTT-HHHHHHHHHHHHHHHHHH-TTS--SHHHHHHHHHHHHTT-HHHHHHHHHHHHHTS-S-HHHHHH-HHHHHHHHHHHHHHHHTT-HHHHHHHHHHHHHTT--HHHHHHHHHHHHHHHHHHHH--

Radius of gyration: 33.19 Å; chains: 1; bounding box: 47×43×113 Å